Protein AF-A0A1A8WKE0-F1 (afdb_monomer)

InterPro domains:
  IPR004859 Xrn1, N-terminal [PF03159] (53-229)
  IPR027073 5'-3' exoribonuclease [PTHR12341] (53-228)

Solvent-accessible surface area (backbone atoms only — not comparable to full-atom values): 14338 Å² total; per-residue (Å²): 136,83,90,78,77,60,69,69,60,53,49,55,53,50,55,67,71,62,71,80,79,86,82,82,88,80,89,82,83,92,80,82,92,83,86,85,86,84,90,78,95,70,88,75,77,72,79,71,79,74,80,62,77,68,80,60,44,67,60,49,47,47,69,78,40,52,85,79,60,76,83,91,54,96,51,93,82,48,79,87,34,49,69,43,81,41,50,41,59,63,52,53,48,47,72,60,58,61,90,51,102,58,72,48,74,63,47,68,69,62,48,52,51,50,48,53,51,49,51,51,51,51,49,70,70,54,56,50,60,47,31,37,40,39,19,29,42,14,60,55,59,69,70,57,49,52,54,50,50,53,52,57,53,55,54,52,56,58,52,68,74,60,72,68,88,73,91,58,93,47,52,59,64,75,79,45,79,38,63,91,30,70,63,39,50,52,50,39,54,51,51,53,53,50,53,52,51,39,60,76,65,58,74,55,93,38,47,76,47,79,43,43,39,88,45,73,31,40,17,68,56,50,50,54,49,61,73,74,106

Radius of gyration: 22.71 Å; Cα contacts (8 Å, |Δi|>4): 178; chains: 1; bounding box: 47×53×71 Å

Sequence (229 aa):
MILLMCLSYFMNMIVEAYGNALKNHYYVKSYKCYRKKSKSNMINRHKTHKVYGIPRMYKWLTSYYPTVREELINNEIQKRVDVFYIDMNGVIHHCTHANKDTLPLYNEHKLFSNILQYLKNLFYLIKPKKLIYVGVDGVSPKAKMNQQRKRRFLSLFKINSNNTASTNNNLFNPNCITTGTDFMYKINLSLNKWFKILKKKSVFTFDVIFSGSDVPGEGEHKILKFIRE

Nearest PDB structures (foldseek):
  5fir-assembly5_I  TM=8.635E-01  e=4.837E-12  Caenorhabditis elegans
  7opk-assembly1_A  TM=8.328E-01  e=1.714E-12  Thermochaetoides thermophila DSM 1495
  5fir-assembly6_K  TM=8.400E-01  e=3.072E-12  Caenorhabditis elegans
  9exs-assembly1_B  TM=8.015E-01  e=2.879E-12  Thermochaetoides thermophila
  5fir-assembly2_C  TM=7.914E-01  e=5.506E-12  Caenorhabditis elegans

pLDDT: mean 72.22, std 24.5, range [22.53, 96.06]

Structure (mmCIF, N/CA/C/O backbone):
data_AF-A0A1A8WKE0-F1
#
_entry.id   AF-A0A1A8WKE0-F1
#
loop_
_atom_site.group_PDB
_atom_site.id
_atom_site.type_symbol
_atom_site.label_atom_id
_atom_site.label_alt_id
_atom_site.label_comp_id
_atom_site.label_asym_id
_atom_site.label_entity_id
_atom_site.label_seq_id
_atom_site.pdbx_PDB_ins_code
_atom_site.Cartn_x
_atom_site.Cartn_y
_atom_site.Cartn_z
_atom_site.occupancy
_atom_site.B_iso_or_equiv
_atom_site.auth_seq_id
_atom_site.auth_comp_id
_atom_site.auth_asym_id
_atom_site.auth_atom_id
_atom_site.pdbx_PDB_model_num
ATOM 1 N N . MET A 1 1 ? -6.091 10.675 -4.420 1.00 30.08 1 MET A N 1
ATOM 2 C CA . MET A 1 1 ? -7.302 9.881 -4.723 1.00 30.08 1 MET A CA 1
ATOM 3 C C . MET A 1 1 ? -7.180 8.557 -3.991 1.00 30.08 1 MET A C 1
ATOM 5 O O . MET A 1 1 ? -6.641 7.597 -4.525 1.00 30.08 1 MET A O 1
ATOM 9 N N . ILE A 1 2 ? -7.545 8.577 -2.712 1.00 28.58 2 ILE A N 1
ATOM 10 C CA . ILE A 1 2 ? -7.397 7.452 -1.791 1.00 28.58 2 ILE A CA 1
ATOM 11 C C . ILE A 1 2 ? -8.534 6.485 -2.100 1.00 28.58 2 ILE A C 1
ATOM 13 O O . ILE A 1 2 ? -9.697 6.799 -1.873 1.00 28.58 2 ILE A O 1
ATOM 17 N N . LEU A 1 3 ? -8.193 5.358 -2.715 1.00 30.61 3 LEU A N 1
ATOM 18 C CA . LEU A 1 3 ? -9.146 4.339 -3.127 1.00 30.61 3 LEU A CA 1
ATOM 19 C C . LEU A 1 3 ? -9.334 3.361 -1.969 1.00 30.61 3 LEU A C 1
ATOM 21 O O . LEU A 1 3 ? -8.803 2.258 -1.976 1.00 30.61 3 LEU A O 1
ATOM 25 N N . LEU A 1 4 ? -10.072 3.790 -0.951 1.00 35.88 4 LEU A N 1
ATOM 26 C CA . LEU A 1 4 ? -10.633 2.882 0.034 1.00 35.88 4 LEU A CA 1
ATOM 2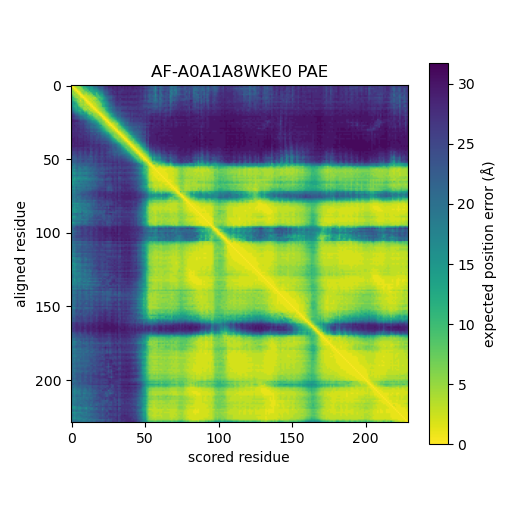7 C C . LEU A 1 4 ? -12.112 3.168 0.163 1.00 35.88 4 LEU A C 1
ATOM 29 O O . LEU A 1 4 ? -12.481 4.219 0.661 1.00 35.88 4 LEU A O 1
ATOM 33 N N . MET A 1 5 ? -12.897 2.228 -0.370 1.00 32.28 5 MET A N 1
ATOM 34 C CA . MET A 1 5 ? -14.245 1.819 0.059 1.00 32.28 5 MET A CA 1
ATOM 35 C C . MET A 1 5 ? -14.987 0.984 -1.006 1.00 32.28 5 MET A C 1
ATOM 37 O O . MET A 1 5 ? -16.104 0.553 -0.761 1.00 32.28 5 MET A O 1
ATOM 41 N N . CYS A 1 6 ? -14.382 0.659 -2.158 1.00 33.53 6 CYS A N 1
ATOM 42 C CA . CYS A 1 6 ? -15.055 -0.180 -3.167 1.00 33.53 6 CYS A CA 1
ATOM 43 C C . CYS A 1 6 ? -14.801 -1.694 -3.060 1.00 33.53 6 CYS A C 1
ATOM 45 O O . CYS A 1 6 ? -15.512 -2.454 -3.708 1.00 33.53 6 CYS A O 1
ATOM 47 N N . LEU A 1 7 ? -13.833 -2.173 -2.268 1.00 34.22 7 LEU A N 1
ATOM 48 C CA . LEU A 1 7 ? -13.507 -3.610 -2.257 1.00 34.22 7 LEU A CA 1
ATOM 49 C C . LEU A 1 7 ? -14.542 -4.487 -1.529 1.00 34.22 7 LEU A C 1
ATOM 51 O O . LEU A 1 7 ? -14.669 -5.650 -1.900 1.00 34.22 7 LEU A O 1
ATOM 55 N N . SER A 1 8 ? -15.323 -3.966 -0.570 1.00 33.78 8 SER A N 1
ATOM 56 C CA . SER A 1 8 ? -16.355 -4.788 0.091 1.00 33.78 8 SER A CA 1
ATOM 57 C C . SER A 1 8 ? -17.602 -4.983 -0.781 1.00 33.78 8 SER A C 1
ATOM 59 O O . SER A 1 8 ? -18.105 -6.098 -0.884 1.00 33.78 8 SER A O 1
ATOM 61 N N . TYR A 1 9 ? -18.052 -3.945 -1.494 1.00 37.19 9 TYR A N 1
ATOM 62 C CA . TYR A 1 9 ? -19.195 -4.054 -2.411 1.00 37.19 9 TYR A CA 1
ATOM 63 C C . TYR A 1 9 ? -18.851 -4.808 -3.702 1.00 37.19 9 TYR A C 1
ATOM 65 O O . TYR A 1 9 ? -19.676 -5.563 -4.211 1.00 37.19 9 TYR A O 1
ATOM 73 N N . PHE A 1 10 ? -17.623 -4.668 -4.214 1.00 34.22 10 PHE A N 1
ATOM 74 C CA . PHE A 1 10 ? -17.208 -5.365 -5.435 1.00 34.22 10 PHE A CA 1
ATOM 75 C C . PHE A 1 10 ? -17.014 -6.875 -5.219 1.00 34.22 10 PHE A C 1
ATOM 77 O O . PHE A 1 10 ? -17.234 -7.651 -6.145 1.00 34.22 10 PHE A O 1
ATOM 84 N N . MET A 1 11 ? -16.670 -7.311 -4.000 1.00 37.84 11 MET A N 1
ATOM 85 C CA . MET A 1 11 ? -16.607 -8.739 -3.671 1.00 37.84 11 MET A CA 1
ATOM 86 C C . MET A 1 11 ? -17.993 -9.371 -3.514 1.00 37.84 11 MET A C 1
ATOM 88 O O . MET A 1 11 ? -18.210 -10.450 -4.059 1.00 37.84 11 MET A O 1
ATOM 92 N N . ASN A 1 12 ? -18.955 -8.689 -2.883 1.00 33.41 12 ASN A N 1
ATOM 93 C CA . ASN A 1 12 ? -20.323 -9.215 -2.774 1.00 33.41 12 ASN A CA 1
ATOM 94 C C . ASN A 1 12 ? -21.011 -9.329 -4.146 1.00 33.41 12 ASN A C 1
ATOM 96 O O . ASN A 1 12 ? -21.646 -10.340 -4.430 1.00 33.41 12 ASN A O 1
ATOM 100 N N . MET A 1 13 ? -20.776 -8.370 -5.050 1.00 31.97 13 MET A N 1
ATOM 101 C CA . MET A 1 13 ? -21.328 -8.419 -6.410 1.00 31.97 13 MET A CA 1
ATOM 102 C C . MET A 1 13 ? -20.698 -9.527 -7.280 1.00 31.97 13 MET A C 1
ATOM 104 O O . MET A 1 13 ? -21.368 -10.083 -8.146 1.00 31.97 13 MET A O 1
ATOM 108 N N . ILE A 1 14 ? -19.423 -9.883 -7.061 1.00 37.50 14 ILE A N 1
ATOM 109 C CA . ILE A 1 14 ? -18.776 -10.999 -7.776 1.00 37.50 14 ILE A CA 1
ATOM 110 C C . ILE A 1 14 ? -19.242 -12.354 -7.229 1.00 37.50 14 ILE A C 1
ATOM 112 O O . ILE A 1 14 ? -19.427 -13.283 -8.013 1.00 37.50 14 ILE A O 1
ATOM 116 N N . VAL A 1 15 ? -19.476 -12.480 -5.921 1.00 39.19 15 VAL A N 1
ATOM 117 C CA . VAL A 1 15 ? -19.976 -13.733 -5.328 1.00 39.19 15 VAL A CA 1
ATOM 118 C C . VAL A 1 15 ? -21.422 -14.019 -5.760 1.00 39.19 15 VAL A C 1
ATOM 120 O O . VAL A 1 15 ? -21.724 -15.158 -6.109 1.00 39.19 15 VAL A O 1
ATOM 123 N N . GLU A 1 16 ? -22.286 -13.004 -5.863 1.00 37.91 16 GLU A N 1
ATOM 124 C CA . GLU A 1 16 ? -23.657 -13.179 -6.377 1.00 37.91 16 GLU A CA 1
ATOM 125 C C . GLU A 1 16 ? -23.714 -13.399 -7.900 1.00 37.91 16 GLU A C 1
ATOM 127 O O . GLU A 1 16 ? -24.545 -14.170 -8.380 1.00 37.91 16 GLU A O 1
ATOM 132 N N . ALA A 1 17 ? -22.795 -12.811 -8.677 1.00 35.88 17 ALA A N 1
ATOM 133 C CA . ALA A 1 17 ? -22.765 -12.986 -10.133 1.00 35.88 17 ALA A CA 1
ATOM 134 C C . ALA A 1 17 ? -22.164 -14.330 -10.601 1.00 35.88 17 ALA A C 1
ATOM 136 O O . ALA A 1 17 ? -22.442 -14.763 -11.719 1.00 35.88 17 ALA A O 1
ATOM 137 N N . TYR A 1 18 ? -21.360 -15.008 -9.772 1.00 36.34 18 TYR A N 1
ATOM 138 C CA . TYR A 1 18 ? -20.720 -16.290 -10.121 1.00 36.34 18 TYR A CA 1
ATOM 139 C C . TYR A 1 18 ? -21.396 -17.531 -9.512 1.00 36.34 18 TYR A C 1
ATOM 141 O O . TYR A 1 18 ? -20.949 -18.651 -9.760 1.00 36.34 18 TYR A O 1
ATOM 149 N N . GLY A 1 19 ? -22.505 -17.365 -8.784 1.00 32.84 19 GLY A N 1
ATOM 150 C CA . GLY A 1 19 ? -23.222 -18.462 -8.127 1.00 32.84 19 GLY A CA 1
ATOM 151 C C . GLY A 1 19 ? -24.013 -19.409 -9.043 1.00 32.84 19 GLY A C 1
ATOM 152 O O . GLY A 1 19 ? -24.439 -20.455 -8.571 1.00 32.84 19 GLY A O 1
ATOM 153 N N . ASN A 1 20 ? -24.198 -19.105 -10.336 1.00 35.66 20 ASN A N 1
ATOM 154 C CA . ASN A 1 20 ? -25.132 -19.861 -11.195 1.00 35.66 20 ASN A CA 1
ATOM 155 C C . ASN A 1 20 ? -24.589 -20.331 -12.559 1.00 35.66 20 ASN A C 1
ATOM 157 O O . ASN A 1 20 ? -25.368 -20.666 -13.449 1.00 35.66 20 ASN A O 1
ATOM 161 N N . ALA A 1 21 ? -23.270 -20.444 -12.738 1.00 35.31 21 ALA A N 1
ATOM 162 C CA . ALA A 1 21 ? -22.691 -20.983 -13.976 1.00 35.31 21 ALA A CA 1
ATOM 163 C C . ALA A 1 21 ? -21.711 -22.141 -13.723 1.00 35.31 21 ALA A C 1
ATOM 165 O O . ALA A 1 21 ? -20.569 -22.133 -14.174 1.00 35.31 21 A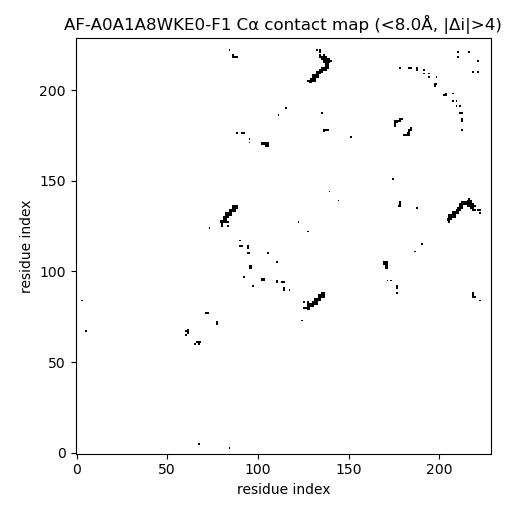LA A O 1
ATOM 166 N N . LEU A 1 22 ? -22.176 -23.167 -13.008 1.00 37.12 22 LEU A N 1
ATOM 167 C CA . LEU A 1 22 ? -21.526 -24.477 -12.920 1.00 37.12 22 LEU A CA 1
ATOM 168 C C . LEU A 1 22 ? -22.502 -25.568 -13.368 1.00 37.12 22 LEU A C 1
ATOM 170 O O . LEU A 1 22 ? -23.011 -26.327 -12.552 1.00 37.12 22 LEU A O 1
ATOM 174 N N . LYS A 1 23 ? -22.745 -25.676 -14.679 1.00 33.84 23 LYS A N 1
ATOM 175 C CA . LYS A 1 23 ? -23.154 -26.944 -15.299 1.00 33.84 23 LYS A CA 1
ATOM 176 C C . LYS A 1 23 ? -22.507 -27.097 -16.673 1.00 33.84 23 LYS A C 1
ATOM 178 O O . LYS A 1 23 ? -22.593 -26.209 -17.513 1.00 33.84 23 LYS A O 1
ATOM 183 N N . ASN A 1 24 ? -21.928 -28.284 -16.856 1.00 26.72 24 ASN A N 1
ATOM 184 C CA . ASN A 1 24 ? -21.456 -28.914 -18.093 1.00 26.72 24 ASN A CA 1
ATOM 185 C C . ASN A 1 24 ? -19.948 -28.804 -18.359 1.00 26.72 24 ASN A C 1
ATOM 187 O O . ASN A 1 24 ? -19.448 -27.944 -19.077 1.00 26.72 24 ASN A O 1
ATOM 191 N N . HIS A 1 25 ? -19.236 -29.771 -17.775 1.00 26.11 25 HIS A N 1
ATOM 192 C CA . HIS A 1 25 ? -17.947 -30.254 -18.256 1.00 26.11 25 HIS A CA 1
ATOM 193 C C . HIS A 1 25 ? -18.049 -30.736 -19.709 1.00 26.11 25 HIS A C 1
ATOM 195 O O . HIS A 1 25 ? -18.945 -31.515 -20.018 1.00 26.11 25 HIS A O 1
ATOM 201 N N . TYR A 1 26 ? -17.056 -30.399 -20.535 1.00 26.58 26 TYR A N 1
ATOM 202 C CA . TYR A 1 26 ? -16.646 -31.225 -21.672 1.00 26.58 26 TYR A CA 1
ATOM 203 C C . TYR A 1 26 ? -15.115 -31.225 -21.782 1.00 26.58 26 TYR A C 1
ATOM 205 O O . TYR A 1 26 ? -14.486 -30.198 -22.029 1.00 26.58 26 TYR A O 1
ATOM 213 N N . TYR A 1 27 ? -14.525 -32.403 -21.574 1.00 25.14 27 TYR A N 1
ATOM 214 C CA . TYR A 1 27 ? -13.142 -32.735 -21.920 1.00 25.14 27 TYR A CA 1
ATOM 215 C C . TYR A 1 27 ? -13.052 -33.022 -23.424 1.00 25.14 27 TYR A C 1
ATOM 217 O O . TYR A 1 27 ? -13.865 -33.789 -23.937 1.00 25.14 27 TYR A O 1
ATOM 225 N N . VAL A 1 28 ? -12.021 -32.520 -24.115 1.00 24.72 28 VAL A N 1
ATOM 226 C CA . VAL A 1 28 ? -11.639 -33.027 -25.448 1.00 24.72 28 VAL A CA 1
ATOM 227 C C . VAL A 1 28 ? -10.129 -33.278 -25.518 1.00 24.72 28 VAL A C 1
ATOM 229 O O . VAL A 1 28 ? -9.315 -32.441 -25.134 1.00 24.72 28 VAL A O 1
ATOM 232 N N . LYS A 1 29 ? -9.799 -34.496 -25.969 1.00 22.53 29 LYS A N 1
ATOM 233 C CA . LYS A 1 29 ? -8.483 -35.150 -26.040 1.00 22.53 29 LYS A CA 1
ATOM 234 C C . LYS A 1 29 ? -7.490 -34.486 -27.005 1.00 22.53 29 LYS A C 1
ATOM 236 O O . LYS A 1 29 ? -7.855 -33.914 -28.026 1.00 22.53 29 LYS A O 1
ATOM 241 N N . SER A 1 30 ? -6.214 -34.698 -26.684 1.00 28.92 30 SER A N 1
ATOM 242 C CA . SER A 1 30 ? -5.027 -34.466 -27.515 1.00 28.92 30 SER A CA 1
ATOM 243 C C . SER A 1 30 ? -5.041 -35.297 -28.805 1.00 28.92 30 SER A C 1
ATOM 245 O O . SER A 1 30 ? -5.286 -36.503 -28.749 1.00 28.92 30 SER A O 1
ATOM 247 N N . TYR A 1 31 ? -4.688 -34.677 -29.939 1.00 27.55 31 TYR A N 1
ATOM 248 C CA . TYR A 1 31 ? -4.301 -35.384 -31.162 1.00 27.55 31 TYR A CA 1
ATOM 249 C C . TYR A 1 31 ? -3.005 -34.833 -31.774 1.00 27.55 31 TYR A C 1
ATOM 251 O O . TYR A 1 31 ? -2.664 -33.657 -31.656 1.00 27.55 31 TYR A O 1
ATOM 259 N N . LYS A 1 32 ? -2.277 -35.778 -32.378 1.00 25.12 32 LYS A N 1
ATOM 260 C CA . LYS A 1 32 ? -0.877 -35.778 -32.815 1.00 25.12 32 LYS A CA 1
ATOM 261 C C . LYS A 1 32 ? -0.520 -34.780 -33.926 1.00 25.12 32 LYS A C 1
ATOM 263 O O . LYS A 1 32 ? -1.325 -34.387 -34.759 1.00 25.12 32 LYS A O 1
ATOM 268 N N . CYS A 1 33 ? 0.781 -34.499 -33.938 1.00 29.52 33 CYS A N 1
ATOM 269 C CA . CYS A 1 33 ? 1.594 -33.808 -34.933 1.00 29.52 33 CYS A CA 1
ATOM 270 C C . CYS A 1 33 ? 1.438 -34.368 -36.367 1.00 29.52 33 CYS A C 1
ATOM 272 O O . CYS A 1 33 ? 1.535 -35.578 -36.560 1.00 29.52 33 CYS A O 1
ATOM 274 N N . TYR A 1 34 ? 1.314 -33.485 -37.368 1.00 24.84 34 TYR A N 1
ATOM 275 C CA . TYR A 1 34 ? 1.632 -33.767 -38.777 1.00 24.84 34 TYR A CA 1
ATOM 276 C C . TYR A 1 34 ? 2.316 -32.550 -39.419 1.00 24.84 34 TYR A C 1
ATOM 278 O O . TYR A 1 34 ? 1.945 -31.400 -39.181 1.00 24.84 34 TYR A O 1
ATOM 286 N N . ARG A 1 35 ? 3.363 -32.807 -40.211 1.00 27.16 35 ARG A N 1
ATOM 287 C CA . ARG A 1 35 ? 4.302 -31.816 -40.760 1.00 27.16 35 ARG A CA 1
ATOM 288 C C . ARG A 1 35 ? 3.992 -31.484 -42.231 1.00 27.16 35 ARG A C 1
ATOM 290 O O . ARG A 1 35 ? 3.906 -32.382 -43.053 1.00 27.16 35 ARG A O 1
ATOM 297 N N . LYS A 1 36 ? 3.975 -30.169 -42.511 1.00 35.03 36 LYS A N 1
ATOM 298 C CA . LYS A 1 36 ? 4.220 -29.395 -43.760 1.00 35.03 36 LYS A CA 1
ATOM 299 C C . LYS A 1 36 ? 3.402 -29.669 -45.043 1.00 35.03 36 LYS A C 1
ATOM 301 O O . LYS A 1 36 ? 3.634 -30.644 -45.744 1.00 35.03 36 LYS A O 1
ATOM 306 N N . LYS A 1 37 ? 2.720 -28.607 -45.504 1.00 27.70 37 LYS A N 1
ATOM 307 C CA . LYS A 1 37 ? 2.830 -28.076 -46.880 1.00 27.70 37 LYS A CA 1
ATOM 308 C C . LYS A 1 37 ? 2.714 -26.543 -46.880 1.00 27.70 37 LYS A C 1
ATOM 310 O O . LYS A 1 37 ? 2.114 -25.952 -45.990 1.00 27.70 37 LYS A O 1
ATOM 315 N N . SER A 1 38 ? 3.413 -25.922 -47.821 1.00 30.02 38 SER A N 1
ATOM 316 C CA . SER A 1 38 ? 3.766 -24.502 -47.906 1.00 30.02 38 SER A CA 1
ATOM 317 C C . SER A 1 38 ? 2.806 -23.651 -48.748 1.00 30.02 38 SER A C 1
ATOM 319 O O . SER A 1 38 ? 2.274 -24.149 -49.732 1.00 30.02 38 SER A O 1
ATOM 321 N N . LYS A 1 39 ? 2.808 -22.340 -48.439 1.00 32.56 39 LYS A N 1
ATOM 322 C CA . LYS A 1 39 ? 2.383 -21.161 -49.229 1.00 32.56 39 LYS A CA 1
ATOM 323 C C . LYS A 1 39 ? 0.876 -20.912 -49.408 1.00 32.56 39 LYS A C 1
ATOM 325 O O . LYS A 1 39 ? 0.268 -21.427 -50.330 1.00 32.56 39 LYS A O 1
ATOM 330 N N . SER A 1 40 ? 0.372 -19.934 -48.652 1.00 28.95 40 SER A N 1
ATOM 331 C CA . SER A 1 40 ? -0.154 -18.667 -49.198 1.00 28.95 40 SER A CA 1
ATOM 332 C C . SER A 1 40 ? -0.453 -17.695 -48.052 1.00 28.95 40 SER A C 1
ATOM 334 O O . SER A 1 40 ? -1.012 -18.081 -47.028 1.00 28.95 40 SER A O 1
ATOM 336 N N . ASN A 1 41 ? -0.041 -16.438 -48.212 1.00 36.50 41 ASN A N 1
ATOM 337 C CA . ASN A 1 41 ? -0.236 -15.355 -47.251 1.00 36.50 41 ASN A CA 1
ATOM 338 C C . ASN A 1 41 ? -1.727 -15.116 -46.962 1.00 36.50 41 ASN A C 1
ATOM 340 O O . ASN A 1 41 ? -2.416 -14.473 -47.745 1.00 36.50 41 ASN A O 1
ATOM 344 N N . MET A 1 42 ? -2.196 -15.550 -45.795 1.00 28.84 42 MET A N 1
ATOM 345 C CA . MET A 1 42 ? -3.379 -14.988 -45.147 1.00 28.84 42 MET A CA 1
ATOM 346 C C . MET A 1 42 ? -2.963 -14.517 -43.762 1.00 28.84 42 MET A C 1
ATOM 348 O O . MET A 1 42 ? -2.759 -15.307 -42.840 1.00 28.84 42 MET A O 1
ATOM 352 N N . ILE A 1 43 ? -2.807 -13.201 -43.630 1.00 33.44 43 ILE A N 1
ATOM 353 C CA . ILE A 1 43 ? -2.648 -12.527 -42.345 1.00 33.44 43 ILE A CA 1
ATOM 354 C C . ILE A 1 43 ? -4.001 -12.637 -41.636 1.00 33.44 43 ILE A C 1
ATOM 356 O O . ILE A 1 43 ? -4.822 -11.723 -41.669 1.00 33.44 43 ILE A O 1
ATOM 360 N N . ASN A 1 44 ? -4.248 -13.781 -40.998 1.00 31.20 44 ASN A N 1
ATOM 361 C CA . ASN A 1 44 ? -5.304 -13.898 -40.010 1.00 31.20 44 ASN A CA 1
ATOM 362 C C . ASN A 1 44 ? -4.892 -13.021 -38.830 1.00 31.20 44 ASN A C 1
ATOM 364 O O . ASN A 1 44 ? -4.095 -13.408 -37.973 1.00 31.20 44 ASN A O 1
ATOM 368 N N . ARG A 1 45 ? -5.421 -11.792 -38.817 1.00 33.03 45 ARG A N 1
ATOM 369 C CA . ARG A 1 45 ? -5.435 -10.913 -37.650 1.00 33.03 45 ARG A CA 1
ATOM 370 C C . ARG A 1 45 ? -6.239 -11.618 -36.562 1.00 33.03 45 ARG A C 1
ATOM 372 O O . ARG A 1 45 ? -7.419 -11.337 -36.370 1.00 33.03 45 ARG A O 1
ATOM 379 N N . HIS A 1 46 ? -5.601 -12.530 -35.834 1.00 34.88 46 HIS A N 1
ATOM 380 C CA . HIS A 1 46 ? -6.092 -12.941 -34.532 1.00 34.88 46 HIS A CA 1
ATOM 381 C C . HIS A 1 46 ? -6.227 -11.658 -33.716 1.00 34.88 46 HIS A C 1
ATOM 383 O O . HIS A 1 46 ? -5.229 -11.019 -33.373 1.00 34.88 46 HIS A O 1
ATOM 389 N N . LYS A 1 47 ? -7.472 -11.233 -33.471 1.00 36.78 47 LYS A N 1
ATOM 390 C CA . LYS A 1 47 ? -7.782 -10.186 -32.503 1.00 36.78 47 LYS A CA 1
ATOM 391 C C . LYS A 1 47 ? -7.327 -10.721 -31.153 1.00 36.78 47 LYS A C 1
ATOM 393 O O . LYS A 1 47 ? -8.080 -11.364 -30.434 1.00 36.78 47 LYS A O 1
ATOM 398 N N . THR A 1 48 ? -6.063 -10.492 -30.817 1.00 30.02 48 THR A N 1
ATOM 399 C CA . THR A 1 48 ? -5.597 -10.651 -29.452 1.00 30.02 48 THR A CA 1
ATOM 400 C C . THR A 1 48 ? -6.362 -9.607 -28.661 1.00 30.02 48 THR A C 1
ATOM 402 O O . THR A 1 48 ? -6.056 -8.414 -28.760 1.00 30.02 48 THR A O 1
ATOM 405 N N . HIS A 1 49 ? -7.393 -10.025 -27.931 1.00 34.22 49 HIS A N 1
ATOM 406 C CA . HIS A 1 49 ? -7.971 -9.188 -26.897 1.00 34.22 49 HIS A CA 1
ATOM 407 C C . HIS A 1 49 ? -6.839 -8.896 -25.916 1.00 34.22 49 HIS A C 1
ATOM 409 O O . HIS A 1 49 ? -6.446 -9.732 -25.106 1.00 34.22 49 HIS A O 1
ATOM 415 N N . LYS A 1 50 ? -6.224 -7.720 -26.068 1.00 33.72 50 LYS A N 1
ATOM 416 C CA . LYS A 1 50 ? -5.299 -7.199 -25.075 1.00 33.72 50 LYS A CA 1
ATOM 417 C C . LYS A 1 50 ? -6.146 -6.979 -23.835 1.00 33.72 50 LYS A C 1
ATOM 419 O O . LYS A 1 50 ? -6.893 -6.009 -23.758 1.00 33.72 50 LYS A O 1
ATOM 424 N N . VAL A 1 51 ? -6.012 -7.877 -22.874 1.00 34.97 51 VAL A N 1
ATOM 425 C CA . VAL A 1 51 ? -6.351 -7.572 -21.493 1.00 34.97 51 VAL A CA 1
ATOM 426 C C . VAL A 1 51 ? -5.337 -6.508 -21.081 1.00 34.97 51 VAL A C 1
ATOM 428 O O . VAL A 1 51 ? -4.156 -6.777 -20.855 1.00 34.97 51 VAL A O 1
ATOM 431 N N . TYR A 1 52 ? -5.760 -5.249 -21.151 1.00 38.03 52 TYR A N 1
ATOM 432 C CA . TYR A 1 52 ? -5.064 -4.166 -20.474 1.00 38.03 52 TYR A CA 1
ATOM 433 C C . TYR A 1 52 ? -5.246 -4.404 -18.954 1.00 38.03 52 TYR A C 1
ATOM 435 O O . TYR A 1 52 ? -5.831 -5.404 -18.548 1.00 38.03 52 TYR A O 1
ATOM 443 N N . GLY A 1 53 ? -4.847 -3.494 -18.062 1.00 48.03 53 GLY A N 1
ATOM 444 C CA . GLY A 1 53 ? -5.615 -3.407 -16.806 1.00 48.03 53 GLY A CA 1
ATOM 445 C C . GLY A 1 53 ? -7.098 -3.165 -17.145 1.00 48.03 53 GLY A C 1
ATOM 446 O O . GLY A 1 53 ? -7.530 -3.341 -18.285 1.00 48.03 53 GLY A O 1
ATOM 447 N N . ILE A 1 54 ? -7.876 -2.568 -16.262 1.00 60.19 54 ILE A N 1
ATOM 448 C CA . ILE A 1 54 ? -9.134 -1.980 -16.735 1.00 60.19 54 ILE A CA 1
ATOM 449 C C . ILE A 1 54 ? -8.917 -0.460 -16.842 1.00 60.19 54 ILE A C 1
ATOM 451 O O . ILE A 1 54 ? -9.380 0.286 -15.976 1.00 60.19 54 ILE A O 1
ATOM 455 N N . PRO A 1 55 ? -8.136 0.049 -17.842 1.00 63.94 55 PRO A N 1
ATOM 456 C CA . PRO A 1 55 ? -8.099 1.469 -18.139 1.00 63.94 55 PRO A CA 1
ATOM 457 C C . PRO A 1 55 ? -9.512 2.005 -18.198 1.00 63.94 55 PRO A C 1
ATOM 459 O O . PRO A 1 55 ? -10.385 1.405 -18.818 1.00 63.94 55 PRO A O 1
ATOM 462 N N . ARG A 1 56 ? -9.706 3.167 -17.582 1.00 77.69 56 ARG A N 1
ATOM 463 C CA . ARG A 1 56 ? -10.999 3.847 -17.543 1.00 77.69 56 ARG A CA 1
ATOM 464 C C . ARG A 1 56 ? -12.082 3.097 -16.765 1.00 77.69 56 ARG A C 1
ATOM 466 O O . ARG A 1 56 ? -13.179 3.624 -16.743 1.00 77.69 56 ARG A O 1
ATOM 473 N N . MET A 1 57 ? -11.809 1.981 -16.075 1.00 85.88 57 MET A N 1
ATOM 474 C CA . MET A 1 57 ? -12.822 1.342 -15.217 1.00 85.88 57 MET A CA 1
ATOM 475 C C . MET A 1 57 ? -13.325 2.291 -14.154 1.00 85.88 57 MET A C 1
ATOM 477 O O . MET A 1 57 ? -14.523 2.441 -14.009 1.00 85.88 57 MET A O 1
ATOM 481 N N . TYR A 1 58 ? -12.405 2.957 -13.449 1.00 84.56 58 TYR A N 1
ATOM 482 C CA . TYR A 1 58 ? -12.775 3.933 -12.434 1.00 84.56 58 TYR A CA 1
ATOM 483 C C . TYR A 1 58 ? -13.649 5.032 -13.043 1.00 84.56 58 TYR A C 1
ATOM 485 O O . TYR A 1 58 ? -14.752 5.258 -12.571 1.00 84.56 58 TYR A O 1
ATOM 493 N N . LYS A 1 59 ? -13.194 5.640 -14.152 1.00 85.88 59 LYS A N 1
ATOM 494 C CA . LYS A 1 59 ? -13.954 6.679 -14.863 1.00 85.88 59 LYS A CA 1
ATOM 495 C C . LYS A 1 59 ? -15.330 6.172 -15.296 1.00 85.88 59 LYS A C 1
ATOM 497 O O . LYS A 1 59 ? -16.306 6.885 -15.117 1.00 85.88 59 LYS A O 1
ATOM 502 N N . TRP A 1 60 ? -15.399 4.975 -15.871 1.00 90.00 60 TRP A N 1
ATOM 503 C CA . TRP A 1 60 ? -16.634 4.323 -16.295 1.00 90.00 60 TRP A CA 1
ATOM 504 C C . TRP A 1 60 ? -17.558 4.132 -15.090 1.00 90.00 60 TRP A C 1
ATOM 506 O O . TRP A 1 60 ? -18.636 4.710 -15.067 1.00 90.00 60 TRP A O 1
ATOM 516 N N . LEU A 1 61 ? -17.093 3.459 -14.039 1.00 90.25 61 LEU A N 1
ATOM 517 C CA . LEU A 1 61 ? -17.867 3.171 -12.836 1.00 90.25 61 LEU A CA 1
ATOM 518 C C . LEU A 1 61 ? -18.423 4.449 -12.203 1.00 90.25 61 LEU A C 1
ATOM 520 O O . LEU A 1 61 ? -19.617 4.522 -11.959 1.00 90.25 61 LEU A O 1
ATOM 524 N N . THR A 1 62 ? -17.600 5.484 -12.018 1.00 89.50 62 THR A N 1
ATOM 525 C CA . THR A 1 62 ? -18.059 6.750 -11.426 1.00 89.50 62 THR A CA 1
ATOM 526 C C . THR A 1 62 ? -18.952 7.572 -12.352 1.00 89.50 62 THR A C 1
ATOM 528 O O . THR A 1 62 ? -19.675 8.432 -11.867 1.00 89.50 62 THR A O 1
ATOM 531 N N . SER A 1 63 ? -18.884 7.358 -13.672 1.00 90.44 63 SER A N 1
ATOM 532 C CA . SER A 1 63 ? -19.778 8.040 -14.623 1.00 90.44 63 SER A CA 1
ATOM 533 C C . SER A 1 63 ? -21.161 7.390 -14.655 1.00 90.44 63 SER A C 1
ATOM 535 O O . SER A 1 63 ? -22.152 8.099 -14.760 1.00 90.44 63 SER A O 1
ATOM 537 N N . TYR A 1 64 ? -21.226 6.056 -14.568 1.00 92.25 64 TYR A N 1
ATOM 538 C CA . TYR A 1 64 ? -22.486 5.304 -14.602 1.00 92.25 64 TYR A CA 1
ATOM 539 C C . TYR A 1 64 ? -23.138 5.162 -13.221 1.00 92.25 64 TYR A C 1
ATOM 541 O O . TYR A 1 64 ? -24.359 5.139 -13.125 1.00 92.25 64 TYR A O 1
ATOM 549 N N . TYR A 1 65 ? -22.339 5.117 -12.153 1.00 93.25 65 TYR A N 1
ATOM 550 C CA . TYR A 1 65 ? -22.800 4.975 -10.771 1.00 93.25 65 TYR A CA 1
ATOM 551 C C . TYR A 1 65 ? -22.135 6.030 -9.871 1.00 93.25 65 TYR A C 1
ATOM 553 O O . TYR A 1 65 ? -21.217 5.711 -9.108 1.00 93.25 65 TYR A O 1
ATOM 561 N N . PRO A 1 66 ? -22.568 7.305 -9.939 1.00 89.56 66 PRO A N 1
ATOM 562 C CA . PRO A 1 66 ? -21.958 8.388 -9.164 1.00 89.56 66 PRO A CA 1
ATOM 563 C C . PRO A 1 66 ? -21.998 8.156 -7.648 1.00 89.56 66 PRO A C 1
ATOM 565 O O . PRO A 1 66 ? -21.074 8.555 -6.948 1.00 89.56 66 PRO A O 1
ATOM 568 N N . THR A 1 67 ? -23.016 7.441 -7.156 1.00 89.44 67 THR A N 1
ATOM 569 C CA . THR A 1 67 ? -23.207 7.091 -5.736 1.00 89.44 67 THR A CA 1
ATOM 570 C C . THR A 1 67 ? -22.103 6.204 -5.161 1.00 89.44 67 THR A C 1
ATOM 572 O O . THR A 1 67 ? -21.933 6.146 -3.949 1.00 89.44 67 THR A O 1
ATOM 575 N N . VAL A 1 68 ? -21.322 5.530 -6.010 1.00 87.31 68 VAL A N 1
ATOM 576 C CA . VAL A 1 68 ? -20.181 4.704 -5.582 1.00 87.31 68 VAL A CA 1
ATOM 577 C C . VAL A 1 68 ? -19.007 5.568 -5.103 1.00 87.31 68 VAL A C 1
ATOM 579 O O . VAL A 1 68 ? -18.146 5.096 -4.356 1.00 87.31 68 VAL A O 1
ATOM 582 N N . ARG A 1 69 ? -18.942 6.837 -5.527 1.00 84.25 69 ARG A N 1
ATOM 583 C CA . ARG A 1 69 ? -17.921 7.788 -5.092 1.00 84.25 69 ARG A CA 1
ATOM 584 C C . ARG A 1 69 ? -18.500 8.699 -4.016 1.00 84.25 69 ARG A C 1
ATOM 586 O O . ARG A 1 69 ? -19.334 9.548 -4.297 1.00 84.25 69 ARG A O 1
ATOM 593 N N . GLU A 1 70 ? -17.937 8.603 -2.823 1.00 82.62 70 GLU A N 1
ATOM 594 C CA . GLU A 1 70 ? -18.170 9.555 -1.739 1.00 82.62 70 GLU A CA 1
ATOM 595 C C . GLU A 1 70 ? -16.888 10.355 -1.492 1.00 82.62 70 GLU A C 1
ATOM 597 O O . GLU A 1 70 ? -15.774 9.825 -1.590 1.00 82.62 70 GLU A O 1
ATOM 602 N N . GLU A 1 71 ? -17.025 11.650 -1.216 1.00 81.19 71 GLU A N 1
ATOM 603 C CA . GLU A 1 71 ? -15.883 12.463 -0.811 1.00 81.19 71 GLU A CA 1
ATOM 604 C C . GLU A 1 71 ? -15.540 12.190 0.649 1.00 81.19 71 GLU A C 1
ATOM 606 O O . GLU A 1 71 ? -16.407 12.101 1.517 1.00 81.19 71 GLU A O 1
ATOM 611 N N . LEU A 1 72 ? -14.245 12.038 0.918 1.00 75.56 72 LEU A N 1
ATOM 612 C CA . LEU A 1 72 ? -13.753 11.848 2.273 1.00 75.56 72 LEU A CA 1
ATOM 613 C C . LEU A 1 72 ? -13.753 13.203 2.981 1.00 75.56 72 LEU A C 1
ATOM 615 O O . LEU A 1 72 ? -12.845 14.011 2.788 1.00 75.56 72 LEU A O 1
ATOM 619 N N . ILE A 1 73 ? -14.784 13.441 3.788 1.00 74.00 73 ILE A N 1
ATOM 620 C CA . ILE A 1 73 ? -14.920 14.633 4.625 1.00 74.00 73 ILE A CA 1
ATOM 621 C C . ILE A 1 73 ? -14.392 14.291 6.018 1.00 74.00 73 ILE A C 1
ATOM 623 O O . ILE A 1 73 ? -14.824 13.311 6.618 1.00 74.00 73 ILE A O 1
ATOM 627 N N . ASN A 1 74 ? -13.480 15.104 6.551 1.00 68.06 74 ASN A N 1
ATOM 628 C CA . ASN A 1 74 ? -12.861 14.883 7.862 1.00 68.06 74 ASN A CA 1
ATOM 629 C C . ASN A 1 74 ? -13.763 15.377 9.016 1.00 68.06 74 ASN A C 1
ATOM 631 O O . ASN A 1 74 ? -13.306 16.105 9.894 1.00 68.06 74 ASN A O 1
ATOM 635 N N . ASN A 1 75 ? -15.044 14.997 8.988 1.00 67.25 75 ASN A N 1
ATOM 636 C CA . ASN A 1 75 ? -16.067 15.371 9.969 1.00 67.25 75 ASN A CA 1
ATOM 637 C C . ASN A 1 75 ? -16.611 14.115 10.673 1.00 67.25 75 ASN A C 1
ATOM 639 O O . ASN A 1 75 ? -16.365 12.991 10.238 1.00 67.25 75 ASN A O 1
ATOM 643 N N . GLU A 1 76 ? -17.404 14.292 11.731 1.00 63.16 76 GLU A N 1
ATOM 644 C CA . GLU A 1 76 ? -18.015 13.189 12.501 1.00 63.16 76 GLU A CA 1
ATOM 645 C C . GLU A 1 76 ? -18.937 12.274 11.671 1.00 63.16 76 GLU A C 1
ATOM 647 O O . GLU A 1 76 ? -19.214 11.146 12.065 1.00 63.16 76 GLU A O 1
ATOM 652 N N . ILE A 1 77 ? -19.359 12.736 10.491 1.00 69.50 77 ILE A N 1
ATOM 653 C CA . ILE A 1 77 ? -20.235 12.021 9.550 1.00 69.50 77 ILE A CA 1
ATOM 654 C C . ILE A 1 77 ? -19.477 10.914 8.787 1.00 69.50 77 ILE A C 1
ATOM 656 O O . ILE A 1 77 ? -20.087 10.060 8.143 1.00 69.50 77 ILE A O 1
ATOM 660 N N . GLN A 1 78 ? -18.140 10.900 8.833 1.00 72.88 78 GLN A N 1
ATOM 661 C CA . GLN A 1 78 ? -17.352 9.907 8.109 1.00 72.88 78 GLN A CA 1
ATOM 662 C C . GLN A 1 78 ? -17.667 8.487 8.595 1.00 72.88 78 GLN A C 1
ATOM 664 O O . GLN A 1 78 ? -17.625 8.183 9.789 1.00 72.88 78 GLN A O 1
ATOM 669 N N . LYS A 1 79 ? -17.936 7.587 7.641 1.00 81.44 79 LYS A N 1
ATOM 670 C CA . LYS A 1 79 ? -18.206 6.176 7.931 1.00 81.44 79 LYS A CA 1
ATOM 671 C C . LYS A 1 79 ? -17.059 5.566 8.735 1.00 81.44 79 LYS A C 1
ATOM 673 O O . LYS A 1 79 ? -15.881 5.725 8.411 1.00 81.44 79 LYS A O 1
ATOM 678 N N . ARG A 1 80 ? -17.429 4.831 9.780 1.00 87.31 80 ARG A N 1
ATOM 679 C CA . ARG A 1 80 ? -16.493 4.148 10.673 1.00 87.31 80 ARG A CA 1
ATOM 680 C C . ARG A 1 80 ? -15.730 3.066 9.906 1.00 87.31 80 ARG A C 1
ATOM 682 O O . ARG A 1 80 ? -16.338 2.179 9.315 1.00 87.31 80 ARG A O 1
ATOM 689 N N . VAL A 1 81 ? -14.400 3.116 9.971 1.00 90.56 81 VAL A N 1
ATOM 690 C CA . VAL A 1 81 ? -13.510 2.110 9.376 1.00 90.56 81 VAL A CA 1
ATOM 691 C C . VAL A 1 81 ? -12.880 1.279 10.491 1.00 90.56 81 VAL A C 1
ATOM 693 O O . VAL A 1 81 ? -12.135 1.793 11.322 1.00 90.56 81 VAL A O 1
ATOM 696 N N . ASP A 1 82 ? -13.178 -0.019 10.532 1.00 92.62 82 ASP A N 1
ATOM 697 C CA . ASP A 1 82 ? -12.540 -0.937 11.482 1.00 92.62 82 ASP A CA 1
ATOM 698 C C . ASP A 1 82 ? -11.147 -1.356 11.010 1.00 92.62 82 ASP A C 1
ATOM 700 O O . ASP A 1 82 ? -10.188 -1.287 11.781 1.00 92.62 82 ASP A O 1
ATOM 704 N N . VAL A 1 83 ? -11.039 -1.756 9.740 1.00 95.06 83 VAL A N 1
ATOM 705 C CA . VAL A 1 83 ? -9.803 -2.269 9.148 1.00 95.06 83 VAL A CA 1
ATOM 706 C C . VAL A 1 83 ? -9.430 -1.473 7.907 1.00 95.06 83 VAL A C 1
ATOM 708 O O . VAL A 1 83 ? -10.270 -1.207 7.047 1.00 95.06 83 VAL A O 1
ATOM 711 N N . PHE A 1 84 ? -8.158 -1.099 7.816 1.00 94.62 84 PHE A N 1
ATOM 712 C CA . PHE A 1 84 ? -7.621 -0.278 6.745 1.00 94.62 84 PHE A CA 1
ATOM 713 C C . PHE A 1 84 ? -6.480 -0.988 6.007 1.00 94.62 84 PHE A C 1
ATOM 715 O O . PHE A 1 84 ? -5.446 -1.278 6.602 1.00 94.62 84 PHE A O 1
ATOM 722 N N . TYR A 1 85 ? -6.656 -1.255 4.711 1.00 95.88 85 TYR A N 1
ATOM 723 C CA . TYR A 1 85 ? -5.688 -1.983 3.880 1.00 95.88 85 TYR A CA 1
ATOM 724 C C . TYR A 1 85 ? -4.969 -1.049 2.908 1.00 95.88 85 TYR A C 1
ATOM 726 O O . TYR A 1 85 ? -5.606 -0.241 2.235 1.00 95.88 85 TYR A O 1
ATOM 734 N N . ILE A 1 86 ? -3.649 -1.180 2.794 1.00 94.62 86 ILE A N 1
ATOM 735 C CA . ILE A 1 86 ? -2.822 -0.285 1.980 1.00 94.62 86 ILE A CA 1
ATOM 736 C C . ILE A 1 86 ? -1.903 -1.095 1.084 1.00 94.62 86 ILE A C 1
ATOM 738 O O . ILE A 1 86 ? -1.064 -1.851 1.573 1.00 94.62 86 ILE A O 1
ATOM 742 N N . ASP A 1 87 ? -2.013 -0.859 -0.221 1.00 93.69 87 ASP A N 1
ATOM 743 C CA . ASP A 1 87 ? -0.990 -1.243 -1.189 1.00 93.69 87 ASP A CA 1
ATOM 744 C C . ASP A 1 87 ? 0.085 -0.147 -1.270 1.00 93.69 87 ASP A C 1
ATOM 746 O O . ASP A 1 87 ? -0.137 0.961 -1.777 1.00 93.69 87 ASP A O 1
ATOM 750 N N . MET A 1 88 ? 1.272 -0.464 -0.758 1.00 92.69 88 MET A N 1
ATOM 751 C CA . MET A 1 88 ? 2.405 0.453 -0.724 1.00 92.69 88 MET A CA 1
ATOM 752 C C . MET A 1 88 ? 2.930 0.809 -2.104 1.00 92.69 88 MET A C 1
ATOM 754 O O . MET A 1 88 ? 3.457 1.908 -2.264 1.00 92.69 88 MET A O 1
ATOM 758 N N . ASN A 1 89 ? 2.781 -0.052 -3.110 1.00 90.06 89 ASN A N 1
ATOM 759 C CA . ASN A 1 89 ? 3.269 0.280 -4.443 1.00 90.06 89 ASN A CA 1
ATOM 760 C C . ASN A 1 89 ? 2.496 1.461 -5.033 1.00 90.06 89 ASN A C 1
ATOM 762 O O . ASN A 1 89 ? 3.104 2.355 -5.626 1.00 90.06 89 ASN A O 1
ATOM 766 N N . GLY A 1 90 ? 1.186 1.537 -4.780 1.00 88.00 90 GLY A N 1
ATOM 767 C CA . GLY A 1 90 ? 0.374 2.709 -5.110 1.00 88.00 90 GLY A CA 1
ATOM 768 C C . GLY A 1 90 ? 0.865 3.987 -4.418 1.00 88.00 90 GLY A C 1
ATOM 769 O O . GLY A 1 90 ? 0.990 5.030 -5.064 1.00 88.00 90 GLY A O 1
ATOM 770 N N . VAL A 1 91 ? 1.212 3.900 -3.129 1.00 90.44 91 VAL A N 1
ATOM 771 C CA . VAL A 1 91 ? 1.750 5.029 -2.346 1.00 90.44 91 VAL A CA 1
ATOM 772 C C . VAL A 1 91 ? 3.106 5.491 -2.883 1.00 90.44 91 VAL A C 1
ATOM 774 O O . VAL A 1 91 ? 3.298 6.682 -3.126 1.00 90.44 91 VAL A O 1
ATOM 777 N N . ILE A 1 92 ? 4.035 4.561 -3.121 1.00 89.81 92 ILE A N 1
ATOM 778 C CA . ILE A 1 92 ? 5.379 4.868 -3.628 1.00 89.81 92 ILE A CA 1
ATOM 779 C C . ILE A 1 92 ? 5.270 5.540 -4.998 1.00 89.81 92 ILE A C 1
ATOM 781 O O . ILE A 1 92 ? 5.851 6.603 -5.199 1.00 89.81 92 ILE A O 1
ATOM 785 N N . HIS A 1 93 ? 4.465 4.986 -5.911 1.00 85.06 93 HIS A N 1
ATOM 786 C CA . HIS A 1 93 ? 4.230 5.592 -7.221 1.00 85.06 93 HIS A CA 1
ATOM 787 C C . HIS A 1 93 ? 3.639 7.004 -7.127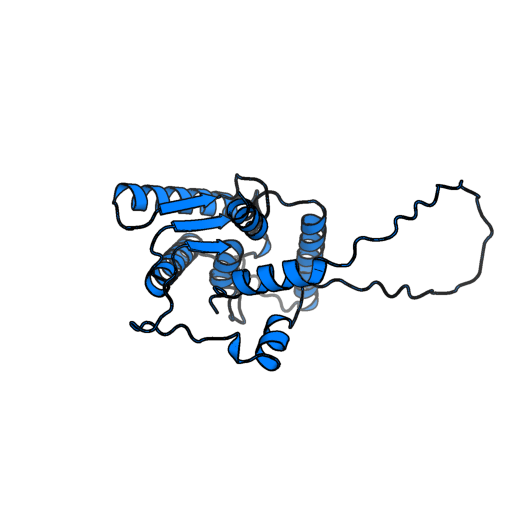 1.00 85.06 93 HIS A C 1
ATOM 789 O O . HIS A 1 93 ? 4.015 7.878 -7.913 1.00 85.06 93 HIS A O 1
ATOM 795 N N . HIS A 1 94 ? 2.745 7.251 -6.166 1.00 84.69 94 HIS A N 1
ATOM 796 C CA . HIS A 1 94 ? 2.188 8.581 -5.939 1.00 84.69 94 HIS A CA 1
ATOM 797 C C . HIS A 1 94 ? 3.267 9.571 -5.476 1.00 84.69 94 HIS A C 1
ATOM 799 O O . HIS A 1 94 ? 3.382 10.666 -6.021 1.00 84.69 94 HIS A O 1
ATOM 805 N N . CYS A 1 95 ? 4.117 9.174 -4.529 1.00 83.88 95 CYS A N 1
ATOM 806 C CA . CYS A 1 95 ? 5.187 10.028 -4.016 1.00 83.88 95 CYS A CA 1
ATOM 807 C C . CYS A 1 95 ? 6.326 10.273 -5.023 1.00 83.88 95 CYS A C 1
ATOM 809 O O . CYS A 1 95 ? 7.051 11.258 -4.874 1.00 83.88 95 CYS A O 1
ATOM 811 N N . THR A 1 96 ? 6.493 9.416 -6.038 1.00 78.56 96 THR A N 1
ATOM 812 C CA . THR A 1 96 ? 7.569 9.545 -7.036 1.00 78.56 96 THR A CA 1
ATOM 813 C C . THR A 1 96 ? 7.138 10.220 -8.337 1.00 78.56 96 THR A C 1
ATOM 815 O O . THR A 1 96 ? 7.939 10.943 -8.928 1.00 78.56 96 THR A O 1
ATOM 818 N N . HIS A 1 97 ? 5.907 9.989 -8.809 1.00 67.38 97 HIS A N 1
ATOM 819 C CA . HIS A 1 97 ? 5.488 10.366 -10.169 1.00 67.38 97 HIS A CA 1
ATOM 820 C C . HIS A 1 97 ? 4.099 11.006 -10.268 1.00 67.38 97 HIS A C 1
ATOM 822 O O . HIS A 1 97 ? 3.623 11.210 -11.384 1.00 67.38 97 HIS A O 1
ATOM 828 N N . ALA A 1 98 ? 3.412 11.309 -9.161 1.00 52.56 98 ALA A N 1
ATOM 829 C CA . ALA A 1 98 ? 2.083 11.907 -9.266 1.00 52.56 98 ALA A CA 1
ATOM 830 C C . ALA A 1 98 ? 2.148 13.312 -9.882 1.00 52.56 98 ALA A C 1
ATOM 832 O O . ALA A 1 98 ? 2.582 14.263 -9.235 1.00 52.56 98 ALA A O 1
ATOM 833 N N . ASN A 1 99 ? 1.656 13.423 -11.118 1.00 45.81 99 ASN A N 1
ATOM 834 C CA . ASN A 1 99 ? 1.271 14.670 -11.784 1.00 45.81 99 ASN A CA 1
ATOM 835 C C . ASN A 1 99 ? 2.375 15.726 -11.948 1.00 45.81 99 ASN A C 1
ATOM 837 O O . ASN A 1 99 ? 2.070 16.912 -12.023 1.00 45.81 99 ASN A O 1
ATOM 841 N N . LYS A 1 100 ? 3.646 15.323 -12.009 1.00 50.28 100 LYS A N 1
ATOM 842 C CA . LYS A 1 100 ? 4.724 16.231 -12.407 1.00 50.28 100 LYS A CA 1
ATOM 843 C C . LYS A 1 100 ? 5.125 15.910 -13.838 1.00 50.28 100 LYS A C 1
ATOM 845 O O . LYS A 1 100 ? 5.502 14.774 -14.118 1.00 50.28 100 LYS A O 1
ATOM 850 N N . ASP A 1 101 ? 5.060 16.911 -14.713 1.00 51.00 101 ASP A N 1
ATOM 851 C CA . ASP A 1 101 ? 5.536 16.817 -16.103 1.00 51.00 101 ASP A CA 1
ATOM 852 C C . ASP A 1 101 ? 7.034 16.468 -16.171 1.00 51.00 101 ASP A C 1
ATOM 854 O O . ASP A 1 101 ? 7.526 15.958 -17.176 1.00 51.00 101 ASP A O 1
ATOM 858 N N . THR A 1 102 ? 7.755 16.677 -15.064 1.00 57.38 102 THR A N 1
ATOM 859 C CA . THR A 1 102 ? 9.166 16.344 -14.882 1.00 57.38 102 THR A CA 1
ATOM 860 C C . THR A 1 102 ? 9.372 15.385 -13.707 1.00 57.38 102 THR A C 1
ATOM 862 O O . THR A 1 102 ? 8.774 15.517 -12.634 1.00 57.38 102 THR A O 1
ATOM 865 N N . LEU A 1 103 ? 10.241 14.386 -13.895 1.00 61.84 103 LEU A N 1
ATOM 866 C CA . LEU A 1 103 ? 10.649 13.490 -12.812 1.00 61.84 103 LEU A CA 1
ATOM 867 C C . LEU A 1 103 ? 11.382 14.301 -11.727 1.00 61.84 103 LEU A C 1
ATOM 869 O O . LEU A 1 103 ? 12.216 15.144 -12.060 1.00 61.84 103 LEU A O 1
ATOM 873 N N . PRO A 1 104 ? 11.105 14.066 -10.432 1.00 62.41 104 PRO A N 1
ATOM 874 C CA . PRO A 1 104 ? 11.772 14.804 -9.370 1.00 62.41 104 PRO A CA 1
ATOM 875 C C . PRO A 1 104 ? 13.272 14.485 -9.336 1.00 62.41 104 PRO A C 1
ATOM 877 O O . PRO A 1 104 ? 13.682 13.351 -9.607 1.00 62.41 104 PRO A O 1
ATOM 880 N N . LEU A 1 105 ? 14.074 15.479 -8.937 1.00 63.06 105 LEU A N 1
ATOM 881 C CA . LEU A 1 105 ? 15.471 15.268 -8.557 1.00 63.06 105 LEU A CA 1
ATOM 882 C C . LEU A 1 105 ? 15.543 14.196 -7.461 1.00 63.06 105 LEU A C 1
ATOM 884 O O . LEU A 1 105 ? 14.805 14.246 -6.470 1.00 63.06 105 LEU A O 1
ATOM 888 N N . TYR A 1 106 ? 16.418 13.217 -7.659 1.00 69.75 106 TYR A N 1
ATOM 889 C CA . TYR A 1 106 ? 16.547 12.044 -6.817 1.00 69.75 106 TYR A CA 1
ATOM 890 C C . TYR A 1 106 ? 17.259 12.399 -5.514 1.00 69.75 106 TYR A C 1
ATOM 892 O O . TYR A 1 106 ? 18.480 12.481 -5.441 1.00 69.75 106 TYR A O 1
ATOM 900 N N . ASN A 1 107 ? 16.467 12.596 -4.464 1.00 82.31 107 ASN A N 1
ATOM 901 C CA . ASN A 1 107 ? 16.945 12.567 -3.090 1.00 82.31 107 ASN A CA 1
ATOM 902 C C . ASN A 1 107 ? 16.162 11.489 -2.336 1.00 82.31 107 ASN A C 1
ATOM 904 O O . ASN A 1 107 ? 14.980 11.662 -2.026 1.00 82.31 107 ASN A O 1
ATOM 908 N N . GLU A 1 108 ? 16.833 10.372 -2.069 1.00 81.69 108 GLU A N 1
ATOM 909 C CA . GLU A 1 108 ? 16.251 9.185 -1.441 1.00 81.69 108 GLU A CA 1
ATOM 910 C C . GLU A 1 108 ? 15.673 9.494 -0.049 1.00 81.69 108 GLU A C 1
ATOM 912 O O . GLU A 1 108 ? 14.533 9.134 0.246 1.00 81.69 108 GLU A O 1
ATOM 917 N N . HIS A 1 109 ? 16.394 10.263 0.774 1.00 84.75 109 HIS A N 1
ATOM 918 C CA . HIS A 1 109 ? 15.939 10.651 2.113 1.00 84.75 109 HIS A CA 1
ATOM 919 C C . HIS A 1 109 ? 14.667 11.502 2.074 1.00 84.75 109 HIS A C 1
ATOM 921 O O . HIS A 1 109 ? 13.728 11.262 2.838 1.00 84.75 109 HIS A O 1
ATOM 927 N N . LYS A 1 110 ? 14.604 12.480 1.160 1.00 86.12 110 LYS A N 1
ATOM 928 C CA . LYS A 1 110 ? 13.413 13.323 0.983 1.00 86.12 110 LYS A CA 1
ATOM 929 C C . LYS A 1 110 ? 12.220 12.496 0.508 1.00 86.12 110 LYS A C 1
ATOM 931 O O . LYS A 1 110 ? 11.111 12.682 1.004 1.00 86.12 110 LYS A O 1
ATOM 936 N N . LEU A 1 111 ? 12.445 11.565 -0.419 1.00 86.38 111 LEU A N 1
ATOM 937 C CA . LEU A 1 111 ? 11.402 10.672 -0.913 1.00 86.38 111 LEU A CA 1
ATOM 938 C C . LEU A 1 111 ? 10.848 9.777 0.204 1.00 86.38 111 LEU A C 1
ATOM 940 O O . LEU A 1 111 ? 9.632 9.664 0.344 1.00 86.38 111 LEU A O 1
ATOM 944 N N . PHE A 1 112 ? 11.714 9.199 1.036 1.00 87.81 112 PHE A N 1
ATOM 945 C CA . PHE A 1 112 ? 11.287 8.387 2.177 1.00 87.81 112 PHE A CA 1
ATOM 946 C C . PHE A 1 112 ? 10.502 9.202 3.199 1.00 87.81 112 PHE A C 1
ATOM 948 O O . PHE A 1 112 ? 9.441 8.760 3.636 1.00 87.81 112 PHE A O 1
ATOM 955 N N . SER A 1 113 ? 10.959 10.414 3.522 1.00 89.19 113 SER A N 1
ATOM 956 C CA . SER A 1 113 ? 10.222 11.316 4.411 1.00 89.19 113 SER A CA 1
ATOM 957 C C . SER A 1 113 ? 8.821 11.628 3.869 1.00 89.19 113 SER A C 1
ATOM 959 O O . SER A 1 113 ? 7.835 11.524 4.598 1.00 89.19 113 SER A O 1
ATOM 961 N N . ASN A 1 114 ? 8.704 11.893 2.563 1.00 89.38 114 ASN A N 1
ATOM 962 C CA . ASN A 1 114 ? 7.416 12.131 1.912 1.00 89.38 114 ASN A CA 1
ATOM 963 C C . ASN A 1 114 ? 6.489 10.907 1.975 1.00 89.38 114 ASN A C 1
ATOM 965 O O . ASN A 1 114 ? 5.299 11.070 2.234 1.00 89.38 114 ASN A O 1
ATOM 969 N N . ILE A 1 115 ? 7.015 9.694 1.769 1.00 91.44 115 ILE A N 1
ATOM 970 C CA . ILE A 1 115 ? 6.235 8.448 1.873 1.00 91.44 115 ILE A CA 1
ATOM 971 C C . ILE A 1 115 ? 5.703 8.270 3.300 1.00 91.44 115 ILE A C 1
ATOM 973 O O . ILE A 1 115 ? 4.514 8.008 3.487 1.00 91.44 115 ILE A O 1
ATOM 977 N N . LEU A 1 116 ? 6.557 8.451 4.311 1.00 91.06 116 LEU A N 1
ATOM 978 C CA . LEU A 1 116 ? 6.155 8.337 5.715 1.00 91.06 116 LEU A CA 1
ATOM 979 C C . LEU A 1 116 ? 5.114 9.396 6.088 1.00 91.06 116 LEU A C 1
ATOM 981 O O . LEU A 1 116 ? 4.118 9.075 6.734 1.00 91.06 116 LEU A O 1
ATOM 985 N N . GLN A 1 117 ? 5.305 10.644 5.658 1.00 90.12 117 GLN A N 1
ATOM 986 C CA . GLN A 1 117 ? 4.339 11.710 5.906 1.00 90.12 117 GLN A CA 1
ATOM 987 C C . GLN A 1 117 ? 2.999 11.425 5.221 1.00 90.12 117 GLN A C 1
ATOM 989 O O . GLN A 1 117 ? 1.948 11.622 5.829 1.00 90.12 117 GLN A O 1
ATOM 994 N N . TYR A 1 118 ? 3.020 10.910 3.990 1.00 91.38 118 TYR A N 1
ATOM 995 C CA . TYR A 1 118 ? 1.806 10.518 3.282 1.00 91.38 118 TYR A CA 1
ATOM 996 C C . TYR A 1 118 ? 1.048 9.422 4.038 1.00 91.38 118 TYR A C 1
ATOM 998 O O . TYR A 1 118 ? -0.150 9.562 4.264 1.00 91.38 118 TYR A O 1
ATOM 1006 N N . LEU A 1 119 ? 1.744 8.383 4.514 1.00 91.12 119 LEU A N 1
ATOM 1007 C CA . LEU A 1 119 ? 1.137 7.334 5.341 1.00 91.12 119 LEU A CA 1
ATOM 1008 C C . LEU A 1 119 ? 0.526 7.889 6.632 1.00 91.12 119 LEU A C 1
ATOM 1010 O O . LEU A 1 119 ? -0.609 7.551 6.959 1.00 91.12 119 LEU A O 1
ATOM 1014 N N . LYS A 1 120 ? 1.229 8.782 7.341 1.00 89.50 120 LYS A N 1
ATOM 1015 C CA . LYS A 1 120 ? 0.683 9.438 8.545 1.00 89.50 120 LYS A CA 1
ATOM 1016 C C . LYS A 1 120 ? -0.601 10.203 8.231 1.00 89.50 120 LYS A C 1
ATOM 1018 O O . LYS A 1 120 ? -1.571 10.083 8.976 1.00 89.50 120 LYS A O 1
ATOM 1023 N N . ASN A 1 121 ? -0.623 10.937 7.120 1.00 89.75 121 ASN A N 1
ATOM 1024 C CA . ASN A 1 121 ? -1.806 11.670 6.680 1.00 89.75 121 ASN A CA 1
ATOM 1025 C C . ASN A 1 121 ? -2.968 10.719 6.350 1.00 89.75 121 ASN A C 1
ATOM 1027 O O . ASN A 1 121 ? -4.101 11.010 6.725 1.00 89.75 121 ASN A O 1
ATOM 1031 N N . LEU A 1 122 ? -2.705 9.566 5.715 1.00 89.62 122 LEU A N 1
ATOM 1032 C CA . LEU A 1 122 ? -3.732 8.543 5.476 1.00 89.62 122 LEU A CA 1
ATOM 1033 C C . LEU A 1 122 ? -4.329 8.021 6.785 1.00 89.62 122 LEU A C 1
ATOM 1035 O O . LEU A 1 122 ? -5.548 7.929 6.908 1.00 89.62 122 LEU A O 1
ATOM 1039 N N . PHE A 1 123 ? -3.488 7.703 7.771 1.00 87.44 123 PHE A N 1
ATOM 1040 C CA . PHE A 1 123 ? -3.957 7.176 9.055 1.00 87.44 123 PHE A CA 1
ATOM 1041 C C . PHE A 1 123 ? -4.799 8.210 9.804 1.00 87.44 123 PHE A C 1
ATOM 1043 O O . PHE A 1 123 ? -5.844 7.868 10.353 1.00 87.44 123 PHE A O 1
ATOM 1050 N N . TYR A 1 124 ? -4.376 9.477 9.775 1.00 85.44 124 TYR A N 1
ATOM 1051 C CA . TYR A 1 124 ? -5.111 10.582 10.386 1.00 85.44 124 TYR A CA 1
ATOM 1052 C C . TYR A 1 124 ? -6.458 10.845 9.707 1.00 85.44 124 TYR A C 1
ATOM 1054 O O . TYR A 1 124 ? -7.428 11.177 10.381 1.00 85.44 124 TYR A O 1
ATOM 1062 N N . LEU A 1 125 ? -6.528 10.684 8.385 1.00 86.75 125 LEU A N 1
ATOM 1063 C CA . LEU A 1 125 ? -7.751 10.898 7.616 1.00 86.75 125 LEU A CA 1
ATOM 1064 C C . LEU A 1 125 ? -8.765 9.762 7.802 1.00 86.75 125 LEU A C 1
ATOM 1066 O O . LEU A 1 125 ? -9.966 9.994 7.750 1.00 86.75 125 LEU A O 1
ATOM 1070 N N . ILE A 1 126 ? -8.301 8.529 8.002 1.00 87.94 126 ILE A N 1
ATOM 1071 C CA . ILE A 1 126 ? -9.180 7.348 7.977 1.00 87.94 126 ILE A CA 1
ATOM 1072 C C . ILE A 1 126 ? -9.526 6.848 9.374 1.00 87.94 126 ILE A C 1
ATOM 1074 O O . ILE A 1 126 ? -10.605 6.295 9.568 1.00 87.94 126 ILE A O 1
ATOM 1078 N N . LYS A 1 127 ? -8.647 7.083 10.355 1.00 87.69 127 LYS A N 1
ATOM 1079 C CA . LYS A 1 127 ? -8.869 6.783 11.779 1.00 87.69 127 LYS A CA 1
ATOM 1080 C C . LYS A 1 127 ? -9.382 5.346 12.013 1.00 87.69 127 LYS A C 1
ATOM 1082 O O . LYS A 1 127 ? -10.458 5.174 12.599 1.00 87.69 127 LYS A O 1
ATOM 1087 N N . PRO A 1 128 ? -8.637 4.314 11.566 1.00 90.88 128 PRO A N 1
ATOM 1088 C CA . PRO A 1 128 ? -9.059 2.929 11.733 1.00 90.88 128 PRO A CA 1
ATOM 1089 C C . PRO A 1 128 ? -9.205 2.564 13.212 1.00 90.88 128 PRO A C 1
ATOM 1091 O O . PRO A 1 128 ? -8.464 3.062 14.058 1.00 90.88 128 PRO A O 1
ATOM 1094 N N . LYS A 1 129 ? -10.177 1.706 13.533 1.00 90.75 129 LYS A N 1
ATOM 1095 C CA . LYS A 1 129 ? -10.493 1.347 14.926 1.00 90.75 129 LYS A CA 1
ATOM 1096 C C . LYS A 1 129 ? -9.815 0.077 15.420 1.00 90.75 129 LYS A C 1
ATOM 1098 O O . LYS A 1 129 ? -9.586 -0.025 16.618 1.00 90.75 129 LYS A O 1
ATOM 1103 N N . LYS A 1 130 ? -9.535 -0.881 14.534 1.00 93.06 130 LYS A N 1
ATOM 1104 C CA . LYS A 1 130 ? -9.027 -2.205 14.917 1.00 93.06 130 LYS A CA 1
ATOM 1105 C C . LYS A 1 130 ? -7.665 -2.498 14.314 1.00 93.06 130 LYS A C 1
ATOM 1107 O O . LYS A 1 130 ? -6.751 -2.824 15.056 1.00 93.06 130 LYS A O 1
ATOM 1112 N N . LEU A 1 131 ? -7.519 -2.373 12.994 1.00 93.19 131 LEU A N 1
ATOM 1113 C CA . LEU A 1 131 ? -6.331 -2.873 12.299 1.00 93.19 131 LEU A CA 1
ATOM 1114 C C . LEU A 1 131 ? -5.947 -2.017 11.088 1.00 93.19 131 LEU A C 1
ATOM 1116 O O . LEU A 1 131 ? -6.796 -1.605 10.299 1.00 93.19 131 LEU A O 1
ATOM 1120 N N . ILE A 1 132 ? -4.644 -1.835 10.890 1.00 93.88 132 ILE A N 1
ATOM 1121 C CA . ILE A 1 132 ? -4.053 -1.448 9.609 1.00 93.88 132 ILE A CA 1
ATOM 1122 C C . ILE A 1 132 ? -3.244 -2.615 9.056 1.00 93.88 132 ILE A C 1
ATOM 1124 O O . ILE A 1 132 ? -2.369 -3.152 9.731 1.00 93.88 132 ILE A O 1
ATOM 1128 N N . TYR A 1 133 ? -3.482 -2.950 7.79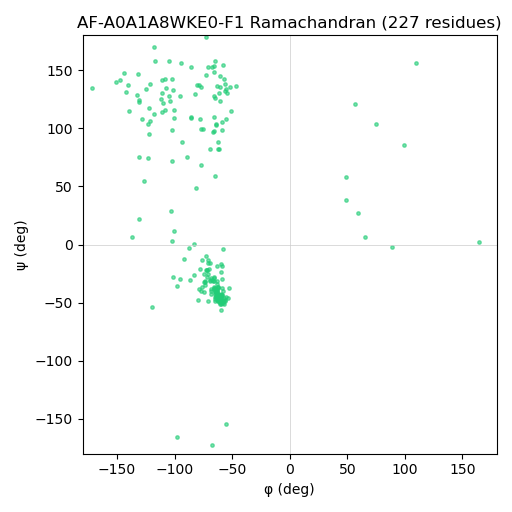3 1.00 95.50 133 TYR A N 1
ATOM 1129 C CA . TYR A 1 133 ? -2.650 -3.867 7.032 1.00 95.50 133 TYR A CA 1
ATOM 1130 C C . TYR A 1 133 ? -1.927 -3.105 5.923 1.00 95.50 133 TYR A C 1
ATOM 1132 O O . TYR A 1 133 ? -2.553 -2.462 5.079 1.00 95.50 133 TYR A O 1
ATOM 1140 N N . VAL A 1 134 ? -0.605 -3.210 5.889 1.00 95.25 134 VAL A N 1
ATOM 1141 C CA . VAL A 1 134 ? 0.246 -2.559 4.892 1.00 95.25 134 VAL A CA 1
ATOM 1142 C C . VAL A 1 134 ? 0.987 -3.624 4.098 1.00 95.25 134 VAL A C 1
ATOM 1144 O O . VAL A 1 134 ? 1.848 -4.312 4.641 1.00 95.25 134 VAL A O 1
ATOM 1147 N N . GLY A 1 135 ? 0.652 -3.760 2.817 1.00 95.06 135 GLY A N 1
ATOM 1148 C CA . GLY A 1 135 ? 1.275 -4.707 1.897 1.00 95.06 135 GLY A CA 1
ATOM 1149 C C . GLY A 1 135 ? 2.229 -4.014 0.930 1.00 95.06 135 GLY A C 1
ATOM 1150 O O . GLY A 1 135 ? 1.849 -3.071 0.244 1.00 95.06 135 GLY A O 1
ATOM 1151 N N . VAL A 1 136 ? 3.463 -4.500 0.851 1.00 94.31 136 VAL A N 1
ATOM 1152 C CA . VAL A 1 136 ? 4.435 -4.154 -0.193 1.00 94.31 136 VAL A CA 1
ATOM 1153 C C . VAL A 1 136 ? 4.482 -5.302 -1.198 1.00 94.31 136 VAL A C 1
ATOM 1155 O O . VAL A 1 136 ? 4.415 -6.468 -0.793 1.00 94.31 136 VAL A O 1
ATOM 1158 N N . ASP A 1 137 ? 4.614 -5.014 -2.498 1.00 94.00 137 ASP A N 1
ATOM 1159 C CA . ASP A 1 137 ? 4.830 -6.088 -3.474 1.00 94.00 137 ASP A CA 1
ATOM 1160 C C . ASP A 1 137 ? 6.071 -6.893 -3.091 1.00 94.00 137 ASP A C 1
ATOM 1162 O O . ASP A 1 137 ? 7.123 -6.336 -2.777 1.00 94.00 137 ASP A O 1
ATOM 1166 N N . GLY A 1 138 ? 5.901 -8.210 -3.112 1.00 94.44 138 GLY A N 1
ATOM 1167 C CA . GLY A 1 138 ? 6.921 -9.241 -3.042 1.00 94.44 138 GLY A CA 1
ATOM 1168 C C . GLY A 1 138 ? 7.281 -9.783 -4.425 1.00 94.44 138 GLY A C 1
ATOM 1169 O O . GLY A 1 138 ? 6.869 -9.257 -5.464 1.00 94.44 138 GLY A O 1
ATOM 1170 N N . VAL A 1 139 ? 7.983 -10.917 -4.443 1.00 93.44 139 VAL A N 1
ATOM 1171 C CA . VAL A 1 139 ? 8.152 -11.705 -5.674 1.00 93.44 139 VAL A CA 1
ATOM 1172 C C . VAL A 1 139 ? 6.778 -12.146 -6.185 1.00 93.44 139 VAL A C 1
ATOM 1174 O O . VAL A 1 139 ? 6.010 -12.783 -5.468 1.00 93.44 139 VAL A O 1
ATOM 1177 N N . SER A 1 140 ? 6.465 -11.791 -7.427 1.00 92.62 140 SER A N 1
ATOM 1178 C CA . SER A 1 140 ? 5.133 -11.929 -8.023 1.00 92.62 140 SER A CA 1
ATOM 1179 C C . SER A 1 140 ? 5.057 -13.106 -9.019 1.00 92.62 140 SER A C 1
ATOM 1181 O O . SER A 1 140 ? 6.091 -13.521 -9.549 1.00 92.62 140 SER A O 1
ATOM 1183 N N . PRO A 1 141 ? 3.862 -13.665 -9.313 1.00 93.44 141 PRO A N 1
ATOM 1184 C CA . PRO A 1 141 ? 3.698 -14.737 -10.293 1.00 93.44 141 PRO A CA 1
ATOM 1185 C C . PRO A 1 141 ? 4.181 -14.380 -11.707 1.00 93.44 141 PRO A C 1
ATOM 1187 O O . PRO A 1 141 ? 4.134 -13.230 -12.156 1.00 93.44 141 PRO A O 1
ATOM 1190 N N . LYS A 1 142 ? 4.546 -15.411 -12.480 1.00 92.88 142 LYS A N 1
ATOM 1191 C CA . LYS A 1 142 ? 5.086 -15.276 -13.847 1.00 92.88 142 LYS A CA 1
ATOM 1192 C C . LYS A 1 142 ? 4.206 -14.433 -14.778 1.00 92.88 142 LYS A C 1
ATOM 1194 O O . LYS A 1 142 ? 4.727 -13.670 -15.592 1.00 92.88 142 LYS A O 1
ATOM 1199 N N . ALA A 1 143 ? 2.882 -14.546 -14.663 1.00 90.25 143 ALA A N 1
ATOM 1200 C CA . ALA A 1 143 ? 1.940 -13.772 -15.472 1.00 90.25 143 ALA A CA 1
ATOM 1201 C C . ALA A 1 143 ? 2.123 -12.255 -15.274 1.00 90.25 143 ALA A C 1
ATOM 1203 O O . ALA A 1 143 ? 2.315 -11.518 -16.247 1.00 90.25 143 ALA A O 1
ATOM 1204 N N . LYS A 1 144 ? 2.161 -11.800 -14.017 1.00 88.31 144 LYS A N 1
ATOM 1205 C CA . LYS A 1 144 ? 2.394 -10.395 -13.674 1.00 88.31 144 LYS A CA 1
ATOM 1206 C C . LYS A 1 144 ? 3.820 -9.969 -14.008 1.00 88.31 144 LYS A C 1
ATOM 1208 O O . LYS A 1 144 ? 4.002 -8.890 -14.569 1.00 88.31 144 LYS A O 1
ATOM 1213 N N . MET A 1 145 ? 4.826 -10.816 -13.769 1.00 90.62 145 MET A N 1
ATOM 1214 C CA . MET A 1 145 ? 6.210 -10.527 -14.172 1.00 90.62 145 MET A CA 1
ATOM 1215 C C . MET A 1 145 ? 6.313 -10.218 -15.671 1.00 90.62 145 MET A C 1
ATOM 1217 O O . MET A 1 145 ? 6.938 -9.229 -16.056 1.00 90.62 145 MET A O 1
ATOM 1221 N N . ASN A 1 146 ? 5.654 -11.006 -16.526 1.00 90.94 146 ASN A N 1
ATOM 1222 C CA . ASN A 1 146 ? 5.617 -10.766 -17.970 1.00 90.94 146 ASN A CA 1
ATOM 1223 C C . ASN A 1 146 ? 4.924 -9.439 -18.318 1.00 90.94 146 ASN A C 1
ATOM 1225 O O . ASN A 1 146 ? 5.412 -8.685 -19.166 1.00 90.94 146 ASN A O 1
ATOM 1229 N N . GLN A 1 147 ? 3.815 -9.123 -17.643 1.00 87.69 147 GLN A N 1
ATOM 1230 C CA . GLN A 1 147 ? 3.107 -7.854 -17.815 1.00 87.69 147 GLN A CA 1
ATOM 1231 C C . GLN A 1 147 ? 3.983 -6.659 -17.411 1.00 87.69 147 GLN A C 1
ATOM 1233 O O . GLN A 1 147 ? 4.094 -5.688 -18.166 1.00 87.69 147 GLN A O 1
ATOM 1238 N N . GLN A 1 148 ? 4.655 -6.736 -16.258 1.00 88.69 148 GLN A N 1
ATOM 1239 C CA . GLN A 1 148 ? 5.567 -5.693 -15.800 1.00 88.69 148 GLN A CA 1
ATOM 1240 C C . GLN A 1 148 ? 6.783 -5.563 -16.726 1.00 88.69 148 GLN A C 1
ATOM 1242 O O . GLN A 1 148 ? 7.141 -4.445 -17.091 1.00 88.69 148 GLN A O 1
ATOM 1247 N N . ARG A 1 149 ? 7.377 -6.677 -17.181 1.00 89.31 149 ARG A N 1
ATOM 1248 C CA . ARG A 1 149 ? 8.489 -6.679 -18.148 1.00 89.31 149 ARG A CA 1
ATOM 1249 C C . ARG A 1 149 ? 8.105 -5.945 -19.429 1.00 89.31 149 ARG A C 1
ATOM 1251 O O . ARG A 1 149 ? 8.842 -5.069 -19.871 1.00 89.31 149 ARG A O 1
ATOM 1258 N N . LYS A 1 150 ? 6.928 -6.242 -19.989 1.00 88.94 150 LYS A N 1
ATOM 1259 C CA . LYS A 1 150 ? 6.405 -5.553 -21.176 1.00 88.94 150 LYS A CA 1
ATOM 1260 C C . LYS A 1 150 ? 6.222 -4.053 -20.934 1.00 88.94 150 LYS A C 1
ATOM 1262 O O . LYS A 1 150 ? 6.591 -3.256 -21.792 1.00 88.94 150 LYS A O 1
ATOM 1267 N N . ARG A 1 151 ? 5.682 -3.659 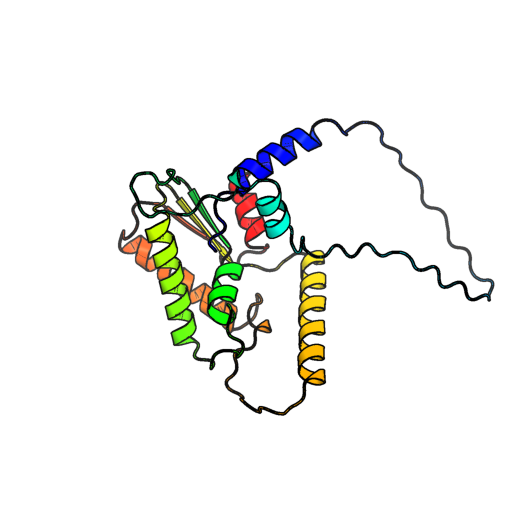-19.773 1.00 85.12 151 ARG A N 1
ATOM 1268 C CA . ARG A 1 151 ? 5.499 -2.244 -19.400 1.00 85.12 151 ARG A CA 1
ATOM 1269 C C . ARG A 1 151 ? 6.835 -1.500 -19.334 1.00 85.12 151 ARG 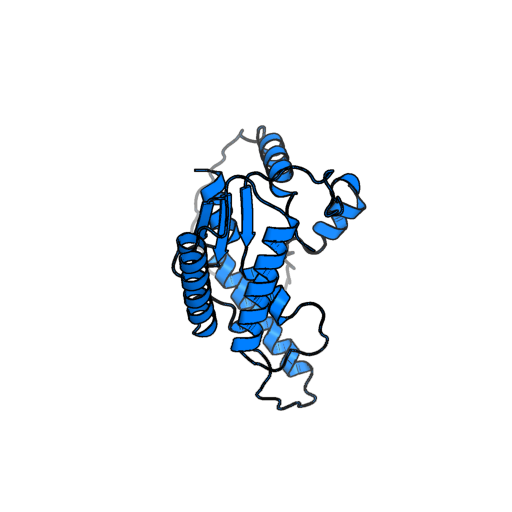A C 1
ATOM 1271 O O . ARG A 1 151 ? 6.952 -0.443 -19.946 1.00 85.12 151 ARG A O 1
ATOM 1278 N N . ARG A 1 152 ? 7.824 -2.068 -18.632 1.00 85.88 152 ARG A N 1
ATOM 1279 C CA . ARG A 1 152 ? 9.165 -1.479 -18.463 1.00 85.88 152 ARG A CA 1
ATOM 1280 C C . ARG A 1 152 ? 9.919 -1.380 -19.789 1.00 85.88 152 ARG A C 1
ATOM 1282 O O . ARG A 1 152 ? 10.552 -0.368 -20.069 1.00 85.88 152 ARG A O 1
ATOM 1289 N N . PHE A 1 153 ? 9.798 -2.401 -20.636 1.00 87.06 153 PHE A N 1
ATOM 1290 C CA . PHE A 1 153 ? 10.379 -2.386 -21.976 1.00 87.06 153 PHE A CA 1
ATOM 1291 C C . PHE A 1 153 ? 9.803 -1.233 -22.807 1.00 87.06 153 PHE A C 1
ATOM 1293 O O . PHE A 1 153 ? 10.554 -0.403 -23.301 1.00 87.06 153 PHE A O 1
ATOM 1300 N N . LEU A 1 154 ? 8.472 -1.103 -22.875 1.00 83.12 154 LEU A N 1
ATOM 1301 C CA . LEU A 1 154 ? 7.816 -0.035 -23.641 1.00 83.12 154 LEU A CA 1
ATOM 1302 C C . LEU A 1 154 ? 8.122 1.380 -23.124 1.00 83.12 154 LEU A C 1
ATOM 1304 O O . LEU A 1 154 ? 8.147 2.310 -23.928 1.00 83.12 154 LEU A O 1
ATOM 1308 N N . SER A 1 155 ? 8.351 1.575 -21.818 1.00 78.00 155 SER A N 1
ATOM 1309 C CA . SER A 1 155 ? 8.737 2.895 -21.296 1.00 78.00 155 SER A CA 1
ATOM 1310 C C . SER A 1 155 ? 10.117 3.346 -21.769 1.00 78.00 155 SER A C 1
ATOM 1312 O O . SER A 1 155 ? 10.301 4.538 -21.976 1.00 78.00 155 SER A O 1
ATOM 1314 N N . LEU A 1 156 ? 11.056 2.419 -21.998 1.00 75.75 156 LEU A N 1
ATOM 1315 C CA . LEU A 1 156 ? 12.386 2.759 -22.517 1.00 75.75 156 LEU A CA 1
ATOM 1316 C C . LEU A 1 156 ? 12.318 3.255 -23.969 1.00 75.75 156 LEU A C 1
ATOM 1318 O O . LEU A 1 156 ? 12.928 4.267 -24.296 1.00 75.75 156 LEU A O 1
ATOM 1322 N N . PHE A 1 157 ? 11.515 2.611 -24.827 1.00 77.50 157 PHE A N 1
ATOM 1323 C CA . PHE A 1 157 ? 11.358 3.056 -26.222 1.00 77.50 157 PHE A CA 1
ATOM 1324 C C . PHE A 1 157 ? 10.771 4.462 -26.338 1.00 77.50 157 PHE A C 1
ATOM 1326 O O . PHE A 1 157 ? 11.187 5.211 -27.214 1.00 77.50 157 PHE A O 1
ATOM 1333 N N . LYS A 1 158 ? 9.840 4.832 -25.449 1.00 72.06 158 LYS A N 1
ATOM 1334 C CA . LYS A 1 158 ? 9.254 6.183 -25.423 1.00 72.06 158 LYS A CA 1
ATOM 1335 C C . LYS A 1 158 ? 10.260 7.270 -25.052 1.00 72.06 158 LYS A C 1
ATOM 1337 O O . LYS A 1 158 ? 10.112 8.402 -25.492 1.00 72.06 158 LYS A O 1
ATOM 1342 N N . ILE A 1 159 ? 11.242 6.941 -24.216 1.00 67.81 159 ILE A N 1
ATOM 1343 C CA . ILE A 1 159 ? 12.306 7.875 -23.840 1.00 67.81 159 ILE A CA 1
ATOM 1344 C C . ILE A 1 159 ? 13.230 8.083 -25.043 1.00 67.81 159 ILE A C 1
ATOM 1346 O O . ILE A 1 159 ? 13.450 9.217 -25.447 1.00 67.81 159 ILE A O 1
ATOM 1350 N N . ASN A 1 160 ? 13.668 6.994 -25.682 1.00 63.06 160 ASN A N 1
ATOM 1351 C CA . ASN A 1 160 ? 14.587 7.059 -26.822 1.00 63.06 160 ASN A CA 1
ATOM 1352 C C . ASN A 1 160 ? 13.980 7.732 -28.068 1.00 63.06 160 ASN A C 1
ATOM 1354 O O . ASN A 1 160 ? 14.714 8.316 -28.859 1.00 63.06 160 ASN A O 1
ATOM 1358 N N . SER A 1 161 ? 12.659 7.658 -28.272 1.00 61.88 161 SER A N 1
ATOM 1359 C CA . SER A 1 161 ? 11.990 8.348 -29.386 1.00 61.88 161 SER A CA 1
ATOM 1360 C C . SER A 1 161 ? 11.893 9.863 -29.194 1.00 61.88 161 SER A C 1
ATOM 1362 O O . SER A 1 161 ? 11.746 10.587 -30.172 1.00 61.88 161 SER A O 1
ATOM 1364 N N . ASN A 1 162 ? 11.977 10.344 -27.952 1.00 59.28 162 ASN A N 1
ATOM 1365 C CA . ASN A 1 162 ? 11.784 11.749 -27.589 1.00 59.28 162 ASN A CA 1
ATOM 1366 C C . ASN A 1 162 ? 13.121 12.460 -27.309 1.00 59.28 162 ASN A C 1
ATOM 1368 O O . ASN A 1 162 ? 13.162 13.383 -26.499 1.00 59.28 162 ASN A O 1
ATOM 1372 N N . ASN A 1 163 ? 14.216 12.017 -27.937 1.00 51.03 163 ASN A N 1
ATOM 1373 C CA . ASN A 1 163 ? 15.570 12.534 -27.719 1.00 51.03 163 ASN A CA 1
ATOM 1374 C C . ASN A 1 163 ? 15.719 14.027 -28.092 1.00 51.03 163 ASN A C 1
ATOM 1376 O O . ASN A 1 163 ? 16.267 14.370 -29.134 1.00 51.03 163 ASN A O 1
ATOM 1380 N N . THR A 1 164 ? 15.334 14.922 -27.184 1.00 48.31 164 THR A N 1
ATOM 1381 C CA . THR A 1 164 ? 16.134 16.103 -26.846 1.00 48.31 164 THR A CA 1
ATOM 1382 C C . THR A 1 164 ? 16.864 15.775 -25.552 1.00 48.31 164 THR A C 1
ATOM 1384 O O . THR A 1 164 ? 16.248 15.625 -24.495 1.00 48.31 164 THR A O 1
ATOM 1387 N N . ALA A 1 165 ? 18.175 15.582 -25.664 1.00 51.16 165 ALA A N 1
ATOM 1388 C CA . ALA A 1 165 ? 19.062 15.239 -24.569 1.00 51.16 165 ALA A CA 1
ATOM 1389 C C . ALA A 1 165 ? 18.886 16.203 -23.384 1.00 51.16 165 ALA A C 1
ATOM 1391 O O . ALA A 1 165 ? 19.216 17.381 -23.467 1.00 51.16 165 ALA A O 1
ATOM 1392 N N . SER A 1 166 ? 18.407 15.684 -22.256 1.00 47.50 166 SER A N 1
ATOM 1393 C CA . SER A 1 166 ? 18.729 16.256 -20.951 1.00 47.50 166 SER A CA 1
ATOM 1394 C C . SER A 1 166 ? 19.375 15.158 -20.120 1.00 47.50 166 SER A C 1
ATOM 1396 O O . SER A 1 166 ? 18.734 14.300 -19.517 1.00 47.50 166 SER A O 1
ATOM 1398 N N . THR A 1 167 ? 20.701 15.174 -20.161 1.00 48.34 167 THR A N 1
ATOM 1399 C CA . THR A 1 167 ? 21.652 14.426 -19.339 1.00 48.34 167 THR A CA 1
ATOM 1400 C C . THR A 1 167 ? 21.558 14.862 -17.875 1.00 48.34 167 THR A C 1
ATOM 1402 O O . THR A 1 167 ? 22.523 15.341 -17.291 1.00 48.34 167 THR A O 1
ATOM 1405 N N . ASN A 1 168 ? 20.385 14.734 -17.258 1.00 52.53 168 ASN A N 1
ATOM 1406 C CA . ASN A 1 168 ? 20.240 14.934 -15.823 1.00 52.53 168 ASN A CA 1
ATOM 1407 C C . ASN A 1 168 ? 20.372 13.574 -15.134 1.00 52.53 168 ASN A C 1
ATOM 1409 O O . ASN A 1 168 ? 19.383 12.896 -14.863 1.00 52.53 168 ASN A O 1
ATOM 1413 N N . ASN A 1 169 ? 21.610 13.198 -14.797 1.00 57.00 169 ASN A N 1
ATOM 1414 C CA . ASN A 1 169 ? 21.951 11.980 -14.038 1.00 57.00 169 ASN A CA 1
ATOM 1415 C C . ASN A 1 169 ? 21.272 11.886 -12.652 1.00 57.00 169 ASN A C 1
ATOM 1417 O O . ASN A 1 169 ? 21.404 10.877 -11.969 1.00 57.00 169 ASN A O 1
ATOM 1421 N N . ASN A 1 170 ? 20.527 12.916 -12.247 1.00 65.06 170 ASN A N 1
ATOM 1422 C CA . ASN A 1 170 ? 19.816 13.010 -10.977 1.00 65.06 170 ASN A CA 1
ATOM 1423 C C . ASN A 1 170 ? 18.309 12.707 -11.070 1.00 65.06 170 ASN A C 1
ATOM 1425 O O . ASN A 1 170 ? 17.581 13.001 -10.128 1.00 65.06 170 ASN A O 1
ATOM 1429 N N . LEU A 1 171 ? 17.794 12.167 -12.177 1.00 73.38 171 LEU A N 1
ATOM 1430 C CA . LEU A 1 171 ? 16.369 11.823 -12.301 1.00 73.38 171 LEU A CA 1
ATOM 1431 C C . LEU A 1 171 ? 16.064 10.470 -11.630 1.00 73.38 171 LEU A C 1
ATOM 1433 O O . LEU A 1 171 ? 16.796 9.496 -11.796 1.00 73.38 171 LEU A O 1
ATOM 1437 N N . PHE A 1 172 ? 14.951 10.382 -10.894 1.00 79.25 172 PHE A N 1
ATOM 1438 C CA . PHE A 1 172 ? 14.517 9.118 -10.288 1.00 79.25 172 PHE A CA 1
ATOM 1439 C C . PHE A 1 172 ? 14.123 8.081 -11.353 1.00 79.25 172 PHE A C 1
ATOM 1441 O O . PHE A 1 172 ? 13.269 8.351 -12.197 1.00 79.25 172 PHE A O 1
ATOM 1448 N N . ASN A 1 173 ? 14.693 6.873 -11.278 1.00 82.62 173 ASN A N 1
ATOM 1449 C CA . ASN A 1 173 ? 14.385 5.764 -12.184 1.00 82.62 173 ASN A CA 1
ATOM 1450 C C . ASN A 1 173 ? 13.158 4.959 -11.693 1.00 82.62 173 ASN A C 1
ATOM 1452 O O . ASN A 1 173 ? 13.305 4.161 -10.769 1.00 82.62 173 ASN A O 1
ATOM 1456 N N . PRO A 1 174 ? 11.980 5.035 -12.349 1.00 82.62 174 PRO A N 1
ATOM 1457 C CA . PRO A 1 174 ? 10.763 4.330 -11.917 1.00 82.62 174 PRO A CA 1
ATOM 1458 C C . PRO A 1 1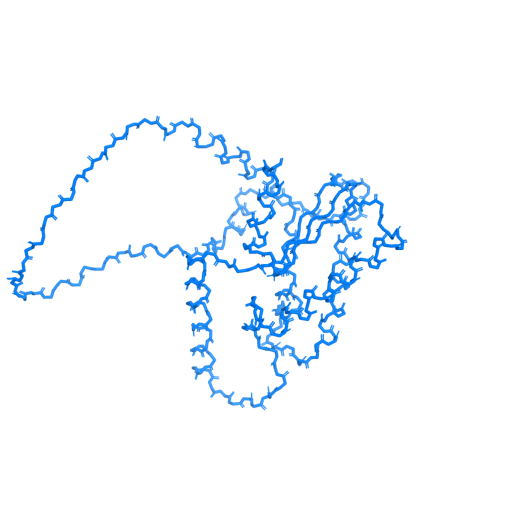74 ? 10.905 2.804 -11.847 1.00 82.62 174 PRO A C 1
ATOM 1460 O O . PRO A 1 174 ? 10.140 2.129 -11.156 1.00 82.62 174 PRO A O 1
ATOM 1463 N N . ASN A 1 175 ? 11.850 2.231 -12.599 1.00 85.94 175 ASN A N 1
ATOM 1464 C CA . ASN A 1 175 ? 12.055 0.786 -12.644 1.00 85.94 175 ASN A CA 1
ATOM 1465 C C . ASN A 1 175 ? 12.651 0.240 -11.340 1.00 85.94 175 ASN A C 1
ATOM 1467 O O . ASN A 1 175 ? 12.557 -0.967 -11.105 1.00 85.94 175 ASN A O 1
ATOM 1471 N N . CYS A 1 176 ? 13.202 1.104 -10.476 1.00 87.06 176 CYS A N 1
ATOM 1472 C CA . CYS A 1 176 ? 13.688 0.696 -9.161 1.00 87.06 176 CYS A CA 1
ATOM 1473 C C . CYS A 1 176 ? 12.550 0.294 -8.204 1.00 87.06 176 CYS A C 1
ATOM 1475 O O . CYS A 1 176 ? 12.816 -0.408 -7.232 1.00 87.06 176 CYS A O 1
ATOM 1477 N N . ILE A 1 177 ? 11.291 0.646 -8.503 1.00 87.25 177 ILE A N 1
ATOM 1478 C CA . ILE A 1 177 ? 10.089 0.197 -7.779 1.00 87.25 177 ILE A CA 1
ATOM 1479 C C . ILE A 1 177 ? 9.762 -1.244 -8.211 1.00 87.25 177 ILE A C 1
ATOM 1481 O O . ILE A 1 177 ? 8.823 -1.519 -8.962 1.00 87.25 177 ILE A O 1
ATOM 1485 N N . THR A 1 178 ? 10.635 -2.167 -7.815 1.00 88.62 178 THR A N 1
ATOM 1486 C CA . THR A 1 178 ? 10.545 -3.605 -8.074 1.00 88.62 178 THR A CA 1
ATOM 1487 C C . THR A 1 178 ? 11.242 -4.338 -6.939 1.00 88.62 178 THR A C 1
ATOM 1489 O O . THR A 1 178 ? 12.307 -3.916 -6.498 1.00 88.62 178 THR A O 1
ATOM 1492 N N . THR A 1 179 ? 10.682 -5.446 -6.472 1.00 89.50 179 THR A N 1
ATOM 1493 C CA . THR A 1 179 ? 11.353 -6.283 -5.472 1.00 89.50 179 THR A CA 1
ATOM 1494 C C . THR A 1 179 ? 12.723 -6.754 -5.934 1.00 89.50 179 THR A C 1
ATOM 1496 O O . THR A 1 179 ? 12.897 -7.093 -7.105 1.00 89.50 179 THR A O 1
ATOM 1499 N N . GLY A 1 180 ? 13.674 -6.811 -5.003 1.00 87.62 180 GLY A N 1
ATOM 1500 C CA . GLY A 1 180 ? 15.058 -7.202 -5.276 1.00 87.62 180 GLY A CA 1
ATOM 1501 C C . GLY A 1 180 ? 15.981 -6.046 -5.673 1.00 87.62 180 GLY A C 1
ATOM 1502 O O . GLY A 1 180 ? 17.169 -6.271 -5.866 1.00 87.62 180 GLY A O 1
ATOM 1503 N N . THR A 1 181 ? 15.477 -4.813 -5.778 1.00 92.31 181 THR A N 1
ATOM 1504 C CA . THR A 1 181 ? 16.323 -3.621 -5.937 1.00 92.31 181 THR A CA 1
ATOM 1505 C C . THR A 1 181 ? 16.779 -3.089 -4.577 1.00 92.31 181 THR A C 1
ATOM 1507 O O . THR A 1 181 ? 16.071 -3.228 -3.577 1.00 92.31 181 THR A O 1
ATOM 1510 N N . ASP A 1 182 ? 17.930 -2.411 -4.550 1.00 92.25 182 ASP A N 1
ATOM 1511 C CA . ASP A 1 182 ? 18.446 -1.749 -3.340 1.00 92.25 182 ASP A CA 1
ATOM 1512 C C . ASP A 1 182 ? 17.448 -0.718 -2.780 1.00 92.25 182 ASP A C 1
ATOM 1514 O O . ASP A 1 182 ? 17.180 -0.669 -1.581 1.00 92.25 182 ASP A O 1
ATOM 1518 N N . PHE A 1 183 ? 16.789 0.029 -3.669 1.00 90.75 183 PHE A N 1
ATOM 1519 C CA . PHE A 1 183 ? 15.747 0.987 -3.306 1.00 90.75 183 PHE A CA 1
ATOM 1520 C C . PHE A 1 183 ? 14.580 0.335 -2.543 1.00 90.75 183 PHE A C 1
ATOM 1522 O O . PHE A 1 183 ? 14.203 0.793 -1.462 1.00 90.75 183 PHE A O 1
ATOM 1529 N N . MET A 1 184 ? 14.016 -0.761 -3.066 1.00 91.88 184 MET A N 1
ATOM 1530 C CA . MET A 1 184 ? 12.907 -1.452 -2.397 1.00 91.88 184 MET A CA 1
ATOM 1531 C C . MET A 1 184 ? 13.348 -2.146 -1.111 1.00 91.88 184 MET A C 1
ATOM 1533 O O . MET A 1 184 ? 12.563 -2.224 -0.166 1.00 91.88 184 MET A O 1
ATOM 1537 N N . TYR A 1 185 ? 14.593 -2.619 -1.046 1.00 93.62 185 TYR A N 1
ATOM 1538 C CA . TYR A 1 185 ? 15.171 -3.161 0.180 1.00 93.62 185 TYR A CA 1
ATOM 1539 C C . TYR A 1 185 ? 15.260 -2.092 1.282 1.00 93.62 185 TYR A C 1
ATOM 1541 O O . TYR A 1 185 ? 14.779 -2.308 2.398 1.00 93.62 185 TYR A O 1
ATOM 1549 N N . LYS A 1 186 ? 15.779 -0.900 0.963 1.00 93.19 186 LYS A N 1
ATOM 1550 C CA . LYS A 1 186 ? 15.868 0.228 1.903 1.00 93.19 186 LYS A CA 1
ATOM 1551 C C . LYS A 1 186 ? 14.498 0.743 2.344 1.00 93.19 186 LYS A C 1
ATOM 1553 O O . LYS A 1 186 ? 14.324 1.020 3.535 1.00 93.19 186 LYS A O 1
ATOM 1558 N N . ILE A 1 187 ? 13.514 0.813 1.438 1.00 92.00 187 ILE A N 1
ATOM 1559 C CA . ILE A 1 187 ? 12.115 1.115 1.792 1.00 92.00 187 ILE A CA 1
ATOM 1560 C C . ILE A 1 187 ? 11.584 0.085 2.784 1.00 92.00 187 ILE A C 1
ATOM 1562 O O . ILE A 1 187 ? 11.044 0.465 3.823 1.00 92.00 187 ILE A O 1
ATOM 1566 N N . ASN A 1 188 ? 11.760 -1.206 2.490 1.00 94.12 188 ASN A N 1
ATOM 1567 C CA . ASN A 1 188 ? 11.265 -2.284 3.341 1.00 94.12 188 ASN A CA 1
ATOM 1568 C C . ASN A 1 188 ? 11.845 -2.185 4.757 1.00 94.12 188 ASN A C 1
ATOM 1570 O O . ASN A 1 188 ? 11.110 -2.202 5.745 1.00 94.12 188 ASN A O 1
ATOM 1574 N N . LEU A 1 189 ? 13.164 -1.995 4.854 1.00 93.44 189 LEU A N 1
ATOM 1575 C CA . LEU A 1 189 ? 13.859 -1.838 6.126 1.00 93.44 189 LEU A CA 1
ATOM 1576 C C . LEU A 1 189 ? 13.384 -0.598 6.894 1.00 93.44 189 LEU A C 1
ATOM 1578 O O . LEU A 1 189 ? 13.151 -0.671 8.102 1.00 93.44 189 LEU A O 1
ATOM 1582 N N . SER A 1 190 ? 13.232 0.531 6.201 1.00 92.19 190 SER A N 1
ATOM 1583 C CA . SER A 1 190 ? 12.808 1.802 6.795 1.00 92.19 190 SER A CA 1
ATOM 1584 C C . SER A 1 190 ? 11.381 1.728 7.334 1.00 92.19 190 SER A C 1
ATOM 1586 O O . SER A 1 190 ? 11.147 2.103 8.482 1.00 92.19 190 SER A O 1
ATOM 1588 N N . LEU A 1 191 ? 10.443 1.185 6.553 1.00 92.75 191 LEU A N 1
ATOM 1589 C CA . LEU A 1 191 ? 9.049 1.004 6.967 1.00 92.75 191 LEU A CA 1
ATOM 1590 C C . LEU A 1 191 ? 8.933 0.026 8.136 1.00 92.75 191 LEU A C 1
ATOM 1592 O O . LEU A 1 191 ? 8.258 0.330 9.117 1.00 92.75 191 LEU A O 1
ATOM 1596 N N . ASN A 1 192 ? 9.639 -1.105 8.083 1.00 93.25 192 ASN A N 1
ATOM 1597 C CA . ASN A 1 192 ? 9.638 -2.084 9.168 1.00 93.25 192 ASN A CA 1
ATOM 1598 C C . ASN A 1 192 ? 10.147 -1.460 10.482 1.00 93.25 192 ASN A C 1
ATOM 1600 O O . ASN A 1 192 ? 9.503 -1.570 11.526 1.00 93.25 192 ASN A O 1
ATOM 1604 N N . LYS A 1 193 ? 11.270 -0.727 10.431 1.00 92.81 193 LYS A N 1
ATOM 1605 C CA . LYS A 1 193 ? 11.789 0.022 11.589 1.00 92.81 193 LYS A CA 1
ATOM 1606 C C . LYS A 1 193 ? 10.778 1.054 12.091 1.00 92.81 193 LYS A C 1
ATOM 1608 O O . LYS A 1 193 ? 10.542 1.134 13.295 1.00 92.81 193 LYS A O 1
ATOM 1613 N N . TRP A 1 194 ? 10.165 1.813 11.187 1.00 92.25 194 TRP A N 1
ATOM 1614 C CA . TRP A 1 194 ? 9.183 2.840 11.524 1.00 92.25 194 TRP A CA 1
ATOM 1615 C C . TRP A 1 194 ? 7.961 2.258 12.246 1.00 92.25 194 TRP A C 1
ATOM 1617 O O . TRP A 1 194 ? 7.629 2.715 13.340 1.00 92.25 194 TRP A O 1
ATOM 1627 N N . PHE A 1 195 ? 7.354 1.191 11.717 1.00 90.94 195 PHE A N 1
ATOM 1628 C CA . PHE A 1 195 ? 6.222 0.520 12.362 1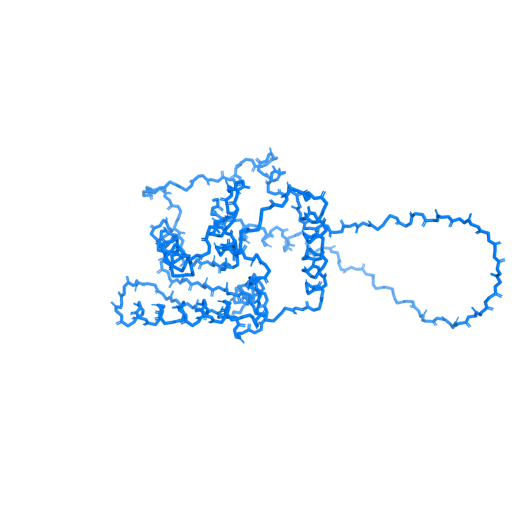.00 90.94 195 PHE A CA 1
ATOM 1629 C C . PHE A 1 195 ? 6.592 -0.101 13.713 1.00 90.94 195 PHE A C 1
ATOM 1631 O O . PHE A 1 195 ? 5.826 0.027 14.668 1.00 90.94 195 PHE A O 1
ATOM 1638 N N . LYS A 1 196 ? 7.785 -0.698 13.845 1.00 89.88 196 LYS A N 1
ATOM 1639 C CA . LYS A 1 196 ? 8.283 -1.211 15.135 1.00 89.88 196 LYS A CA 1
ATOM 1640 C C . LYS A 1 196 ? 8.411 -0.110 16.189 1.00 89.88 196 LYS A C 1
ATOM 1642 O O . LYS A 1 196 ? 8.004 -0.311 17.332 1.00 89.88 196 LYS A O 1
ATOM 1647 N N . ILE A 1 197 ? 8.944 1.056 15.816 1.00 90.25 197 ILE A N 1
ATOM 1648 C CA . ILE A 1 197 ? 9.063 2.210 16.720 1.00 90.25 197 ILE A CA 1
ATOM 1649 C C . ILE A 1 197 ? 7.679 2.703 17.150 1.00 90.25 197 ILE A C 1
ATOM 1651 O O . ILE A 1 197 ? 7.468 2.962 18.333 1.00 90.25 197 ILE A O 1
ATOM 1655 N N . LEU A 1 198 ? 6.736 2.816 16.213 1.00 87.12 198 LEU A N 1
ATOM 1656 C CA . LEU A 1 198 ? 5.380 3.285 16.504 1.00 87.12 198 LEU A CA 1
ATOM 1657 C C . LEU A 1 198 ? 4.609 2.317 17.400 1.00 87.12 198 LEU A C 1
ATOM 1659 O O . LEU A 1 198 ? 3.936 2.772 18.324 1.00 87.12 198 LEU A O 1
ATOM 1663 N N . LYS A 1 199 ? 4.783 1.007 17.188 1.00 86.75 199 LYS A N 1
ATOM 1664 C CA . LYS A 1 199 ? 4.246 -0.036 18.067 1.00 86.75 199 LYS A CA 1
ATOM 1665 C C . LYS A 1 199 ? 4.829 0.071 19.478 1.00 86.75 199 LYS A C 1
ATOM 1667 O O . LYS A 1 199 ? 4.077 0.068 20.440 1.00 86.75 199 LYS A O 1
ATOM 1672 N N . LYS A 1 200 ? 6.154 0.230 19.615 1.00 89.25 200 LYS A N 1
ATOM 1673 C CA . LYS A 1 200 ? 6.821 0.369 20.927 1.00 89.25 200 LYS A CA 1
ATOM 1674 C C . LYS A 1 200 ? 6.371 1.619 21.689 1.00 89.25 200 LYS A C 1
ATOM 1676 O O . LYS A 1 200 ? 6.293 1.595 22.909 1.00 89.25 200 LYS A O 1
ATOM 1681 N N . LYS A 1 201 ? 6.122 2.716 20.974 1.00 89.25 201 LYS A N 1
ATOM 1682 C CA . LYS A 1 201 ? 5.673 3.989 21.551 1.00 89.25 201 LYS A CA 1
ATOM 1683 C C . LYS A 1 201 ? 4.159 4.055 21.788 1.00 89.25 201 LYS A C 1
ATOM 1685 O O . LYS A 1 201 ? 3.691 5.105 22.212 1.00 89.25 201 LYS A O 1
ATOM 1690 N N . SER A 1 202 ? 3.406 2.998 21.468 1.00 86.44 202 SER A N 1
ATOM 1691 C CA . SER A 1 202 ? 1.938 2.966 21.554 1.00 86.44 202 SER A CA 1
ATOM 1692 C C . SER A 1 202 ? 1.271 4.185 20.903 1.00 86.44 202 SER A C 1
ATOM 1694 O O . SER A 1 202 ? 0.296 4.727 21.413 1.00 86.44 202 SER A O 1
ATOM 1696 N N . VAL A 1 203 ? 1.824 4.649 19.772 1.00 84.06 203 VAL A N 1
ATOM 1697 C CA . VAL A 1 203 ? 1.317 5.844 19.065 1.00 84.06 203 VAL A CA 1
ATOM 1698 C C . VAL A 1 203 ? -0.061 5.583 18.463 1.00 84.06 203 VAL A C 1
ATOM 1700 O O . VAL A 1 203 ? -0.851 6.508 18.288 1.00 84.06 203 VAL A O 1
ATOM 1703 N N . PHE A 1 204 ? -0.340 4.327 18.125 1.00 80.12 204 PHE A N 1
ATOM 1704 C CA . PHE A 1 204 ? -1.607 3.903 17.557 1.00 80.12 204 PHE A CA 1
ATOM 1705 C C . PHE A 1 204 ? -2.409 3.105 18.574 1.00 80.12 204 PHE A C 1
ATOM 1707 O O . PHE A 1 204 ? -1.857 2.298 19.317 1.00 80.12 204 PHE A O 1
ATOM 1714 N N . THR A 1 205 ? -3.722 3.312 18.556 1.00 83.50 205 THR A N 1
ATOM 1715 C CA . THR A 1 205 ? -4.697 2.558 19.354 1.00 83.50 205 THR A CA 1
ATOM 1716 C C . THR A 1 205 ? -5.180 1.284 18.656 1.00 83.50 205 THR A C 1
ATOM 1718 O O . THR A 1 205 ? -5.973 0.542 19.223 1.00 83.50 205 THR A O 1
ATOM 1721 N N . PHE A 1 206 ? -4.731 1.051 17.423 1.00 87.25 206 PHE A N 1
ATOM 1722 C CA . PHE A 1 206 ? -5.093 -0.075 16.568 1.00 87.25 206 PHE A CA 1
ATOM 1723 C C . PHE A 1 206 ? -3.865 -0.938 16.261 1.00 87.25 206 PHE A C 1
ATOM 1725 O O . PHE A 1 206 ? -2.724 -0.464 16.296 1.00 87.25 206 PHE A O 1
ATOM 1732 N N . ASP A 1 207 ? -4.110 -2.191 15.890 1.00 90.25 207 ASP A N 1
ATOM 1733 C CA . ASP A 1 207 ? -3.070 -3.118 15.470 1.00 90.25 207 ASP A CA 1
ATOM 1734 C C . ASP A 1 207 ? -2.499 -2.748 14.102 1.00 90.25 207 ASP A C 1
ATOM 1736 O O . ASP A 1 207 ? -3.167 -2.160 13.248 1.00 90.25 207 ASP A O 1
ATOM 1740 N N . VAL A 1 208 ? -1.240 -3.118 13.874 1.00 91.06 208 VAL A N 1
ATOM 1741 C CA . VAL A 1 208 ? -0.566 -2.899 12.594 1.00 91.06 208 VAL A CA 1
ATOM 1742 C C . VAL A 1 208 ? 0.110 -4.180 12.130 1.00 91.06 208 VAL A C 1
ATOM 1744 O O . VAL A 1 208 ? 0.973 -4.725 12.821 1.00 91.06 208 VAL A O 1
ATOM 1747 N N . ILE A 1 209 ? -0.242 -4.611 10.921 1.00 94.06 209 ILE A N 1
ATOM 1748 C CA . ILE A 1 209 ? 0.412 -5.695 10.191 1.00 94.06 209 ILE A CA 1
ATOM 1749 C C . ILE A 1 209 ? 1.163 -5.089 9.009 1.00 94.06 209 ILE A C 1
ATOM 1751 O O . ILE A 1 209 ? 0.580 -4.433 8.148 1.00 94.06 209 ILE A O 1
ATOM 1755 N N . PHE A 1 210 ? 2.470 -5.330 8.962 1.00 95.62 210 PHE A N 1
ATOM 1756 C CA . PHE A 1 210 ? 3.326 -4.939 7.848 1.00 95.62 210 PHE A CA 1
ATOM 1757 C C . PHE A 1 210 ? 3.798 -6.190 7.105 1.00 95.62 210 PHE A C 1
ATOM 1759 O O . PHE A 1 210 ? 4.550 -6.993 7.655 1.00 95.62 210 PHE A O 1
ATOM 1766 N N . SER A 1 211 ? 3.358 -6.348 5.856 1.00 96.06 211 SER A N 1
ATOM 1767 C CA . SER A 1 211 ? 3.821 -7.391 4.941 1.00 96.06 211 SER A CA 1
ATOM 1768 C C . SER A 1 211 ? 4.806 -6.790 3.944 1.00 96.06 211 SER A C 1
ATOM 1770 O O . SER A 1 211 ? 4.418 -6.154 2.961 1.00 96.06 211 SER A O 1
ATOM 1772 N N . GLY A 1 212 ? 6.091 -6.968 4.236 1.00 94.62 212 GLY A N 1
ATOM 1773 C CA . GLY A 1 212 ? 7.190 -6.402 3.466 1.00 94.62 212 GLY A CA 1
ATOM 1774 C C . GLY A 1 212 ? 7.426 -7.065 2.108 1.00 94.62 212 GLY A C 1
ATOM 1775 O O . GLY A 1 212 ? 6.757 -8.030 1.725 1.00 94.62 212 GLY A O 1
ATOM 1776 N N . SER A 1 213 ? 8.404 -6.539 1.367 1.00 94.31 213 SER A N 1
ATOM 1777 C CA . SER A 1 213 ? 8.819 -7.067 0.055 1.00 94.31 213 SER A CA 1
ATOM 1778 C C . SER A 1 213 ? 9.558 -8.409 0.134 1.00 94.31 213 SER A C 1
ATOM 1780 O O . SER A 1 213 ? 9.723 -9.086 -0.880 1.00 94.31 213 SER A O 1
ATOM 1782 N N . ASP A 1 214 ? 9.973 -8.802 1.337 1.00 93.31 214 ASP A N 1
ATOM 1783 C CA . ASP A 1 214 ? 10.545 -10.101 1.693 1.00 93.31 214 ASP A CA 1
ATOM 1784 C C . ASP A 1 214 ? 9.507 -11.234 1.681 1.00 93.31 214 ASP A C 1
ATOM 1786 O O . ASP A 1 214 ? 9.849 -12.386 1.422 1.00 93.31 214 ASP A O 1
ATOM 1790 N N . VAL A 1 215 ? 8.227 -10.916 1.882 1.00 94.44 215 VAL A N 1
ATOM 1791 C CA . VAL A 1 215 ? 7.139 -11.892 1.758 1.00 94.44 215 VAL A CA 1
ATOM 1792 C C . VAL A 1 215 ? 6.771 -12.035 0.276 1.00 94.44 215 VAL A C 1
ATOM 1794 O O . VAL A 1 215 ? 6.519 -11.016 -0.370 1.00 94.44 215 VAL A O 1
ATOM 1797 N N . PRO A 1 216 ? 6.695 -13.247 -0.304 1.00 94.69 216 PRO A N 1
ATOM 1798 C CA . PRO A 1 216 ? 6.291 -13.421 -1.698 1.00 94.69 216 PRO A CA 1
ATOM 1799 C C . PRO A 1 216 ? 4.815 -13.052 -1.916 1.00 94.69 216 PRO A C 1
ATOM 1801 O O . PRO A 1 216 ? 3.982 -13.166 -1.018 1.00 94.69 216 PRO A O 1
ATOM 1804 N N . GLY A 1 217 ? 4.483 -12.629 -3.133 1.00 93.69 217 GLY A N 1
ATOM 1805 C CA . GLY A 1 217 ? 3.137 -12.236 -3.549 1.00 93.69 217 GLY A CA 1
ATOM 1806 C C . GLY A 1 217 ? 2.981 -10.736 -3.793 1.00 93.69 217 GLY A C 1
ATOM 1807 O O . GLY A 1 217 ? 3.724 -9.912 -3.270 1.00 93.69 217 GLY A O 1
ATOM 1808 N N . GLU A 1 218 ? 1.996 -10.378 -4.608 1.00 92.75 218 GLU A N 1
ATOM 1809 C CA . GLU A 1 218 ? 1.623 -8.982 -4.872 1.00 92.75 218 GLU A CA 1
ATOM 1810 C C . GLU A 1 218 ? 0.912 -8.389 -3.652 1.00 92.75 218 GLU A C 1
ATOM 1812 O O . GLU A 1 218 ? 0.178 -9.106 -2.972 1.00 92.75 218 GLU A O 1
ATOM 1817 N N . GLY A 1 219 ? 1.104 -7.099 -3.373 1.00 90.56 219 GLY A N 1
ATOM 1818 C CA . GLY A 1 219 ? 0.519 -6.402 -2.226 1.00 90.56 219 GLY A CA 1
ATOM 1819 C C . GLY A 1 219 ? -0.999 -6.563 -2.174 1.00 90.56 219 GLY A C 1
ATOM 1820 O O . GLY A 1 219 ? -1.545 -6.960 -1.145 1.00 90.56 219 GLY A O 1
ATOM 1821 N N . GLU A 1 220 ? -1.668 -6.377 -3.316 1.00 91.62 220 GLU A N 1
ATOM 1822 C CA . GLU A 1 220 ? -3.112 -6.594 -3.463 1.00 91.62 220 GLU A CA 1
ATOM 1823 C C . GLU A 1 220 ? -3.529 -8.042 -3.152 1.00 91.62 220 GLU A C 1
ATOM 1825 O O . GLU A 1 220 ? -4.493 -8.274 -2.426 1.00 91.62 220 GLU A O 1
ATOM 183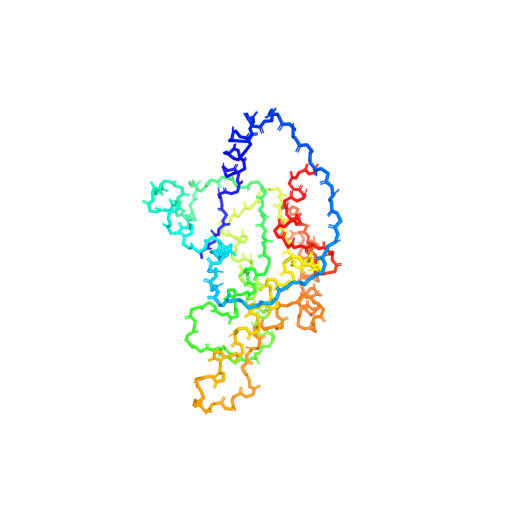0 N N . HIS A 1 221 ? -2.770 -9.037 -3.615 1.00 93.75 221 HIS A N 1
ATOM 1831 C CA . HIS A 1 221 ? -3.075 -10.446 -3.355 1.00 93.75 221 HIS A CA 1
ATOM 1832 C C . HIS A 1 221 ? -2.765 -10.867 -1.914 1.00 93.75 221 HIS A C 1
ATOM 1834 O O . HIS A 1 221 ? -3.468 -11.716 -1.372 1.00 93.75 221 HIS A O 1
ATOM 1840 N N . LYS A 1 222 ? -1.753 -10.272 -1.273 1.00 94.50 222 LYS A N 1
ATOM 1841 C CA . LYS A 1 222 ? -1.456 -10.471 0.153 1.00 94.50 222 LYS A CA 1
ATOM 1842 C C . LYS A 1 222 ? -2.598 -9.959 1.027 1.00 94.50 222 LYS A C 1
ATOM 1844 O O . LYS A 1 222 ? -3.040 -10.669 1.925 1.00 94.50 222 LYS A O 1
ATOM 1849 N N . ILE A 1 223 ? -3.108 -8.767 0.712 1.00 94.56 223 ILE A N 1
ATOM 1850 C CA . ILE A 1 223 ? -4.286 -8.184 1.362 1.00 94.56 223 ILE A CA 1
ATOM 1851 C C . ILE A 1 223 ? -5.499 -9.101 1.181 1.00 94.56 223 ILE A C 1
ATOM 1853 O O . ILE A 1 223 ? -6.144 -9.466 2.157 1.00 94.56 223 ILE A O 1
ATOM 1857 N N . LEU A 1 224 ? -5.788 -9.514 -0.055 1.00 95.44 224 LEU A N 1
ATOM 1858 C CA . LEU A 1 224 ? -6.924 -10.392 -0.347 1.00 95.44 224 LEU A CA 1
ATOM 1859 C C . LEU A 1 224 ? -6.812 -11.754 0.338 1.00 95.44 224 LEU A C 1
ATOM 1861 O O . LEU A 1 224 ? -7.821 -12.292 0.783 1.00 95.44 224 LEU A O 1
ATOM 1865 N N . LYS A 1 225 ? -5.602 -12.310 0.433 1.00 94.75 225 LYS A N 1
ATOM 1866 C CA . LYS A 1 225 ? -5.351 -13.544 1.178 1.00 94.75 225 LYS A CA 1
ATOM 1867 C C . LYS A 1 225 ? -5.681 -13.357 2.659 1.00 94.75 225 LYS A C 1
ATOM 1869 O O . LYS A 1 225 ? -6.432 -14.156 3.191 1.00 94.75 225 LYS A O 1
ATOM 1874 N N . PHE A 1 226 ? -5.199 -12.279 3.274 1.00 94.31 226 PHE A N 1
ATOM 1875 C CA . PHE A 1 226 ? -5.481 -11.968 4.676 1.00 94.31 226 PHE A CA 1
ATOM 1876 C C . PHE A 1 226 ? -6.971 -11.717 4.952 1.00 94.31 226 PHE A C 1
ATOM 1878 O O . PHE A 1 226 ? -7.449 -12.044 6.021 1.00 94.31 226 PHE A O 1
ATOM 1885 N N . ILE A 1 227 ? -7.720 -11.139 4.006 1.00 94.56 227 ILE A N 1
ATOM 1886 C CA . ILE A 1 227 ? -9.176 -10.948 4.155 1.00 94.56 227 ILE A CA 1
ATOM 1887 C C . ILE A 1 227 ? -9.930 -12.287 4.146 1.00 94.56 227 ILE A C 1
ATOM 1889 O O . ILE A 1 227 ? -11.012 -12.387 4.716 1.00 94.56 227 ILE A O 1
ATOM 1893 N N . ARG A 1 228 ? -9.403 -13.287 3.434 1.00 94.19 228 ARG A N 1
ATOM 1894 C CA . ARG A 1 228 ? -10.039 -14.602 3.287 1.00 94.19 228 ARG A CA 1
ATOM 1895 C C . ARG A 1 228 ? -9.766 -15.552 4.451 1.00 94.19 228 ARG A C 1
ATOM 1897 O O . ARG A 1 228 ? -10.526 -16.505 4.597 1.00 94.19 228 ARG A O 1
ATOM 1904 N N . GLU A 1 229 ? -8.651 -15.359 5.144 1.00 90.06 229 GLU A N 1
ATOM 1905 C CA . GLU A 1 229 ? -8.206 -16.156 6.296 1.00 90.06 229 GLU A CA 1
ATOM 1906 C C . GLU A 1 229 ? -8.829 -15.625 7.590 1.00 90.06 229 GLU A C 1
ATOM 1908 O O . GLU A 1 229 ? -9.222 -16.475 8.418 1.00 90.06 229 GLU A O 1
#

Secondary structure (DSSP, 8-state):
----SSHHHHHHHHHHHSTT----------------------------------TTHHHHHHHH-GGG------STTSPP-SEEEEEHHHHHHHHHHTT-SSPPB--HHHHHHHHHHHHHHHHHHH--SSEEEEE---S--HHHHHHHHHHHHHHHHHHHHT------TTB--GGGSSTTSHHHHHHHHHHHHHHHHHHHTT--SSEEEEE-TTS-S-HHHHHHHHHH-

Mean predicted aligned error: 14.02 Å

Foldseek 3Di:
DDPPDCPVVVVVVVCVVPPPPPDDDDDDDDDDDDDDDDDDDDPPPPPPPPCDPPVCPVVVCCVVPVVSDDDQDQDPPGDAAAEAEDELLVLLCCLQPNPDPATDFDDLVVSLVSSVVVVVVVCSSRVHQAEYEYFYAAAADPVVVVVVVVVLVVVVVVVVVPDPDDPPPRGDDSVQSDQPHPSLVVSQVVVVVVVVVCVVVVVDPYYYHYHGRNDHYHSVVVVVVVVVD

Organism: Plasmodium malariae (NCBI:txid5858)